Protein AF-A0A6J8DJ76-F1 (afdb_monomer)

Mean predicted aligned error: 22.67 Å

Organism: Mytilus coruscus (NCBI:txid42192)

Structure (mmCIF, N/CA/C/O backbone):
data_AF-A0A6J8DJ76-F1
#
_entry.id   AF-A0A6J8DJ76-F1
#
loop_
_atom_site.group_PDB
_atom_site.id
_atom_site.type_symbol
_atom_site.label_atom_id
_atom_site.label_alt_id
_atom_site.label_comp_id
_atom_site.label_asym_id
_atom_site.label_entity_id
_atom_site.label_seq_id
_atom_site.pdbx_PDB_ins_code
_atom_site.Cartn_x
_atom_site.Cartn_y
_atom_site.Cartn_z
_atom_site.occupancy
_atom_site.B_iso_or_equiv
_atom_site.auth_seq_id
_atom_site.auth_comp_id
_atom_site.auth_asym_id
_atom_site.auth_atom_id
_atom_site.pdbx_PDB_model_num
ATOM 1 N N . MET A 1 1 ? 13.187 -9.300 -35.550 1.00 48.31 1 MET A N 1
ATOM 2 C CA . MET A 1 1 ? 11.996 -9.289 -34.655 1.00 48.31 1 MET A CA 1
ATOM 3 C C . MET A 1 1 ? 10.679 -9.146 -35.421 1.00 48.31 1 MET A C 1
ATOM 5 O O . MET A 1 1 ? 9.749 -9.850 -35.065 1.00 48.31 1 MET A O 1
ATOM 9 N N . LYS A 1 2 ? 10.577 -8.296 -36.460 1.00 47.44 2 LYS A N 1
ATOM 10 C CA . LYS A 1 2 ? 9.353 -8.180 -37.284 1.00 47.44 2 LYS A CA 1
ATOM 11 C C . LYS A 1 2 ? 9.140 -9.339 -38.274 1.00 47.44 2 LYS A C 1
ATOM 13 O O . LYS A 1 2 ? 8.003 -9.730 -38.477 1.00 47.44 2 LYS A O 1
ATOM 18 N N . GLU A 1 3 ? 10.206 -9.935 -38.808 1.00 46.81 3 GLU A N 1
ATOM 19 C CA . GLU A 1 3 ? 10.105 -11.035 -39.792 1.00 46.81 3 GLU A CA 1
ATOM 20 C C . GLU A 1 3 ? 9.628 -12.360 -39.174 1.00 46.81 3 GLU A C 1
ATOM 22 O O . GLU A 1 3 ? 8.778 -13.035 -39.737 1.00 46.81 3 GLU A O 1
ATOM 27 N N . ARG A 1 4 ? 10.039 -12.671 -37.937 1.00 44.62 4 ARG A N 1
ATOM 28 C CA . ARG A 1 4 ? 9.606 -13.887 -37.215 1.00 44.62 4 ARG A CA 1
ATOM 29 C C . ARG A 1 4 ? 8.128 -13.902 -36.805 1.00 44.62 4 ARG A C 1
ATOM 31 O O . ARG A 1 4 ? 7.605 -14.951 -36.450 1.00 44.62 4 ARG A O 1
ATOM 38 N N . ALA A 1 5 ? 7.458 -12.748 -36.823 1.00 47.97 5 ALA A N 1
ATOM 39 C CA . ALA A 1 5 ? 6.017 -12.664 -36.582 1.00 47.97 5 ALA A CA 1
ATOM 40 C C . ALA A 1 5 ? 5.196 -13.029 -37.833 1.00 47.97 5 ALA A C 1
ATOM 42 O O . ALA A 1 5 ? 4.035 -13.406 -37.701 1.00 47.97 5 ALA A O 1
ATOM 43 N N . ILE A 1 6 ? 5.799 -12.934 -39.026 1.00 53.94 6 ILE A N 1
ATOM 44 C CA . ILE A 1 6 ? 5.165 -13.254 -40.314 1.00 53.94 6 ILE A CA 1
ATOM 45 C C . ILE A 1 6 ? 5.121 -14.777 -40.525 1.00 53.94 6 ILE A C 1
ATOM 47 O O . ILE A 1 6 ? 4.161 -15.290 -41.085 1.00 53.94 6 ILE A O 1
ATOM 51 N N . GLU A 1 7 ? 6.093 -15.514 -39.983 1.00 55.44 7 GLU A N 1
ATOM 52 C CA . GLU A 1 7 ? 6.187 -16.983 -40.075 1.00 55.44 7 GLU A CA 1
ATOM 53 C C . GLU A 1 7 ? 5.274 -17.745 -39.091 1.00 55.44 7 GLU A C 1
ATOM 55 O O . GLU A 1 7 ? 5.377 -18.961 -38.964 1.00 55.44 7 GLU A O 1
ATOM 60 N N . GLY A 1 8 ? 4.401 -17.064 -38.338 1.00 47.44 8 GLY A N 1
ATOM 61 C CA . GLY A 1 8 ? 3.462 -17.722 -37.413 1.00 47.44 8 GLY A CA 1
ATOM 62 C C . GLY A 1 8 ? 4.104 -18.416 -36.198 1.00 47.44 8 GLY A C 1
ATOM 63 O O . GLY A 1 8 ? 3.394 -18.977 -35.366 1.00 47.44 8 GLY A O 1
ATOM 64 N N . LEU A 1 9 ? 5.427 -18.328 -36.029 1.00 51.03 9 LEU A N 1
ATOM 65 C CA . LEU A 1 9 ? 6.206 -18.922 -34.930 1.00 51.03 9 LEU A CA 1
ATOM 66 C C . LEU A 1 9 ? 6.246 -18.035 -33.668 1.00 51.03 9 LEU A C 1
ATOM 68 O O . LEU A 1 9 ? 7.244 -17.970 -32.947 1.00 51.03 9 LEU A O 1
ATOM 72 N N . GLY A 1 10 ? 5.156 -17.323 -33.383 1.00 47.19 10 GLY A N 1
ATOM 73 C CA . GLY A 1 10 ? 4.963 -16.602 -32.127 1.00 47.19 10 GLY A CA 1
ATOM 74 C C . GLY A 1 10 ? 4.076 -17.426 -31.206 1.00 47.19 10 GLY A C 1
ATOM 75 O O . GLY A 1 10 ? 2.921 -17.659 -31.537 1.00 47.19 10 GLY A O 1
ATOM 76 N N . ALA A 1 11 ? 4.590 -17.869 -30.056 1.00 49.03 11 ALA A N 1
ATOM 77 C CA . ALA A 1 11 ? 3.814 -18.611 -29.064 1.00 49.03 11 ALA A CA 1
ATOM 78 C C . ALA A 1 11 ? 2.480 -17.894 -28.752 1.00 49.03 11 ALA A C 1
ATOM 80 O O . ALA A 1 11 ? 2.449 -16.873 -28.061 1.00 49.03 11 ALA A O 1
ATOM 81 N N . ASN A 1 12 ? 1.378 -18.442 -29.271 1.00 48.47 12 ASN A N 1
ATOM 82 C CA . ASN A 1 12 ? 0.014 -17.933 -29.137 1.00 48.47 12 ASN A CA 1
ATOM 83 C C . ASN A 1 12 ? -0.559 -18.205 -27.741 1.00 48.47 12 ASN A C 1
ATOM 85 O O . ASN A 1 12 ? -1.570 -18.875 -27.578 1.00 48.47 12 ASN A O 1
ATOM 89 N N . THR A 1 13 ? 0.066 -17.664 -26.701 1.00 51.84 13 THR A N 1
ATOM 90 C CA . THR A 1 13 ? -0.595 -17.502 -25.405 1.00 51.84 13 THR A CA 1
ATOM 91 C C . THR A 1 13 ? -0.239 -16.129 -24.859 1.00 51.84 13 THR A C 1
ATOM 93 O O . THR A 1 13 ? 0.840 -15.912 -24.312 1.00 51.84 13 THR A O 1
ATOM 96 N N . ARG A 1 14 ? -1.148 -15.154 -25.014 1.00 51.59 14 ARG A N 1
ATOM 97 C CA . ARG A 1 14 ? -1.098 -13.928 -24.206 1.00 51.59 14 ARG A CA 1
ATOM 98 C C . ARG A 1 14 ? -1.274 -14.355 -22.763 1.00 51.59 14 ARG A C 1
ATOM 100 O O . ARG A 1 14 ? -2.342 -14.748 -22.317 1.00 51.59 14 ARG A O 1
ATOM 107 N N . LYS A 1 15 ? -0.159 -14.359 -22.070 1.00 62.00 15 LYS A N 1
ATOM 108 C CA . LYS A 1 15 ? 0.021 -15.070 -20.827 1.00 62.00 15 LYS A CA 1
ATOM 109 C C . LYS A 1 15 ? -0.431 -14.037 -19.756 1.00 62.00 15 LYS A C 1
ATOM 111 O O . LYS A 1 15 ? 0.269 -13.069 -19.478 1.00 62.00 15 LYS A O 1
ATOM 116 N N . GLN A 1 16 ? -1.690 -14.104 -19.325 1.00 57.16 16 GLN A N 1
ATOM 117 C CA . GLN A 1 16 ? -2.315 -13.164 -18.370 1.00 57.16 16 GLN A CA 1
ATOM 118 C C . GLN A 1 16 ? -1.917 -13.548 -16.930 1.00 57.16 16 GLN A C 1
ATOM 120 O O . GLN A 1 16 ? -1.588 -14.715 -16.727 1.00 57.16 16 GLN A O 1
ATOM 125 N N . ALA A 1 17 ? -1.918 -12.630 -15.936 1.00 70.88 17 ALA A N 1
ATOM 126 C CA . ALA A 1 17 ? -1.838 -13.149 -14.556 1.00 70.88 17 ALA A CA 1
ATOM 127 C C . ALA A 1 17 ? -3.182 -13.580 -14.051 1.00 70.88 17 ALA A C 1
ATOM 129 O O . ALA A 1 17 ? -4.202 -12.962 -14.358 1.00 70.88 17 ALA A O 1
ATOM 130 N N . ASP A 1 18 ? -3.082 -14.518 -13.125 1.00 81.75 18 ASP A N 1
ATOM 131 C CA . ASP A 1 18 ? -4.167 -14.893 -12.261 1.00 81.75 18 ASP A CA 1
ATOM 132 C C . ASP A 1 18 ? -4.224 -13.970 -11.031 1.00 81.75 18 ASP A C 1
ATOM 134 O O . ASP A 1 18 ? -3.252 -13.300 -10.654 1.00 81.75 18 ASP A O 1
ATOM 138 N N . VAL A 1 19 ? -5.427 -13.907 -10.477 1.00 81.06 19 VAL A N 1
ATOM 139 C CA . VAL A 1 19 ? -5.851 -13.043 -9.373 1.00 81.06 19 VAL A CA 1
ATOM 140 C C . VAL A 1 19 ? -5.330 -13.616 -8.049 1.00 81.06 19 VAL A C 1
ATOM 142 O O . VAL A 1 19 ? -5.275 -14.833 -7.921 1.00 81.06 19 VAL A O 1
ATOM 145 N N . ILE A 1 20 ? -4.971 -12.756 -7.087 1.00 84.88 20 ILE A N 1
ATOM 146 C CA . ILE A 1 20 ? -4.710 -13.158 -5.691 1.00 84.88 20 ILE A CA 1
ATOM 147 C C . ILE A 1 20 ? -6.055 -13.181 -4.946 1.00 84.88 20 ILE A C 1
ATOM 149 O O . ILE A 1 20 ? -6.795 -12.185 -5.002 1.00 84.88 20 ILE A O 1
ATOM 153 N N . SER A 1 21 ? -6.402 -14.311 -4.329 1.00 86.38 21 SER A N 1
ATOM 154 C CA . SER A 1 21 ? -7.641 -14.490 -3.558 1.00 86.38 21 SER A CA 1
ATOM 155 C C . SER A 1 21 ? -7.521 -13.927 -2.135 1.00 86.38 21 SER A C 1
ATOM 157 O O . SER A 1 21 ? -6.427 -13.627 -1.662 1.00 86.38 21 SER A O 1
ATOM 159 N N . VAL A 1 22 ? -8.656 -13.768 -1.447 1.00 85.88 22 VAL A N 1
ATOM 160 C CA . VAL A 1 22 ? -8.671 -13.291 -0.051 1.00 85.88 22 VAL A CA 1
ATOM 161 C C . VAL A 1 22 ? -8.018 -14.316 0.879 1.00 85.88 22 VAL A C 1
ATOM 163 O O . VAL A 1 22 ? -7.220 -13.934 1.722 1.00 85.88 22 VAL A O 1
ATOM 166 N N . ASP A 1 23 ? -8.268 -15.611 0.672 1.00 88.44 23 ASP A N 1
ATOM 167 C CA . ASP A 1 23 ? -7.682 -16.681 1.495 1.00 88.44 23 ASP A CA 1
ATOM 168 C C . ASP A 1 23 ? -6.154 -16.767 1.332 1.00 88.44 23 ASP A C 1
ATOM 170 O O . ASP A 1 23 ? -5.419 -17.032 2.288 1.00 88.44 23 ASP A O 1
ATOM 174 N N . GLU A 1 24 ? -5.659 -16.510 0.115 1.00 86.12 24 GLU A N 1
ATOM 175 C CA . GLU A 1 24 ? -4.225 -16.396 -0.162 1.00 86.12 24 GLU A CA 1
ATOM 176 C C . GLU A 1 24 ? -3.620 -15.187 0.561 1.00 86.12 24 GLU A C 1
ATOM 178 O O . GLU A 1 24 ? -2.532 -15.297 1.124 1.00 86.12 24 GLU A O 1
ATOM 183 N N . GLU A 1 25 ? -4.324 -14.053 0.584 1.00 89.06 25 GLU A N 1
ATOM 184 C CA . GLU A 1 25 ? -3.908 -12.859 1.320 1.00 89.06 25 GLU A CA 1
ATOM 185 C C . GLU A 1 25 ? -3.882 -13.101 2.834 1.00 89.06 25 GLU A C 1
ATOM 187 O O . GLU A 1 25 ? -2.872 -12.811 3.473 1.00 89.06 25 GLU A O 1
ATOM 192 N N . THR A 1 26 ? -4.924 -13.708 3.408 1.00 90.56 26 THR A N 1
ATOM 193 C CA . THR A 1 26 ? -4.955 -14.088 4.830 1.00 90.56 26 THR A CA 1
ATOM 194 C C . THR A 1 26 ? -3.786 -15.008 5.178 1.00 90.56 26 THR A C 1
ATOM 196 O O . THR A 1 26 ? -3.061 -14.755 6.136 1.00 90.56 26 THR A O 1
ATOM 199 N N . SER A 1 27 ? -3.496 -15.988 4.318 1.00 92.88 27 SER A N 1
ATOM 200 C CA . SER A 1 27 ? -2.350 -16.886 4.497 1.00 92.88 27 SER A CA 1
ATOM 201 C C . SER A 1 27 ? -0.993 -16.163 4.497 1.00 92.88 27 SER A C 1
ATOM 203 O O . SER A 1 27 ? -0.043 -16.658 5.105 1.00 92.88 27 SER A O 1
ATOM 205 N N . LEU A 1 28 ? -0.858 -15.025 3.800 1.00 91.38 28 LEU A N 1
ATOM 206 C CA . LEU A 1 28 ? 0.372 -14.222 3.808 1.00 91.38 28 LEU A CA 1
ATOM 207 C C . LEU A 1 28 ? 0.573 -13.497 5.145 1.00 91.38 28 LEU A C 1
ATOM 209 O O . LEU A 1 28 ? 1.715 -13.381 5.597 1.00 91.38 28 LEU A O 1
ATOM 213 N N . TYR A 1 29 ? -0.510 -13.044 5.776 1.00 90.94 29 TYR A N 1
ATOM 214 C CA . TYR A 1 29 ? -0.472 -12.469 7.121 1.00 90.94 29 TYR A CA 1
ATOM 215 C C . TYR A 1 29 ? -0.209 -13.544 8.182 1.00 90.94 29 TYR A C 1
ATOM 217 O O . TYR A 1 29 ? 0.705 -13.389 8.988 1.00 90.94 29 TYR A O 1
ATOM 225 N N . ASP A 1 30 ? -0.917 -14.675 8.126 1.00 93.12 30 ASP A N 1
ATOM 226 C CA . ASP A 1 30 ? -0.790 -15.761 9.113 1.00 93.12 30 ASP A CA 1
ATOM 227 C C . ASP A 1 30 ? 0.622 -16.360 9.163 1.00 93.12 30 ASP A C 1
ATOM 229 O O . ASP A 1 30 ? 1.116 -16.759 10.216 1.00 93.12 30 ASP A O 1
ATOM 233 N N . LYS A 1 31 ? 1.302 -16.413 8.013 1.00 92.31 31 LYS A N 1
ATOM 234 C CA . LYS A 1 31 ? 2.685 -16.904 7.905 1.00 92.31 31 LYS A CA 1
ATOM 235 C C . LYS A 1 31 ? 3.737 -15.849 8.259 1.00 92.31 31 LYS A C 1
ATOM 237 O O . LYS A 1 31 ? 4.927 -16.134 8.135 1.00 92.31 31 LYS A O 1
ATOM 242 N N . GLY A 1 32 ? 3.329 -14.637 8.640 1.00 89.69 32 GLY A N 1
ATOM 243 C CA . GLY A 1 32 ? 4.237 -13.531 8.942 1.00 89.69 32 GLY A CA 1
ATOM 244 C C . GLY A 1 32 ? 5.041 -13.062 7.728 1.00 89.69 32 GLY A C 1
ATOM 245 O O . GLY A 1 32 ? 6.169 -12.595 7.873 1.00 89.69 32 GLY A O 1
ATOM 246 N N . ILE A 1 33 ? 4.510 -13.223 6.512 1.00 90.81 33 ILE A N 1
ATOM 247 C CA . ILE A 1 33 ? 5.124 -12.649 5.305 1.00 90.81 33 ILE A CA 1
ATOM 248 C C . ILE A 1 33 ? 4.730 -11.176 5.186 1.00 90.81 33 ILE A C 1
ATOM 250 O O . ILE A 1 33 ? 5.573 -10.330 4.896 1.00 90.81 33 ILE A O 1
ATOM 254 N N . LEU A 1 34 ? 3.455 -10.879 5.443 1.00 91.69 34 LEU A N 1
ATOM 255 C CA . LEU A 1 34 ? 2.941 -9.524 5.607 1.00 91.69 34 LEU A CA 1
ATOM 256 C C . LEU A 1 34 ? 2.706 -9.267 7.097 1.00 91.69 34 LEU A C 1
ATOM 258 O O . LEU A 1 34 ? 2.213 -10.132 7.814 1.00 91.69 34 LEU A O 1
ATOM 262 N N . GLY A 1 35 ? 3.072 -8.084 7.566 1.00 91.94 35 GLY A N 1
ATOM 263 C CA . GLY A 1 35 ? 3.055 -7.730 8.975 1.00 91.94 35 GLY A CA 1
ATOM 264 C C . GLY A 1 35 ? 3.866 -6.474 9.262 1.00 91.94 35 GLY A C 1
ATOM 265 O O . GLY A 1 35 ? 4.337 -5.777 8.360 1.00 91.94 35 GLY A O 1
ATOM 266 N N . VAL A 1 36 ? 4.018 -6.183 10.549 1.00 93.81 36 VAL A N 1
ATOM 267 C CA . VAL A 1 36 ? 4.728 -4.996 11.046 1.00 93.81 36 VAL A CA 1
ATOM 268 C C . VAL A 1 36 ? 5.827 -5.351 12.050 1.00 93.81 36 VAL A C 1
ATOM 270 O O . VAL A 1 36 ? 6.396 -4.452 12.663 1.00 93.81 36 VAL A O 1
ATOM 273 N N . ASP A 1 37 ? 6.145 -6.640 12.209 1.00 92.19 37 ASP A N 1
ATOM 274 C CA . ASP A 1 37 ? 7.028 -7.114 13.282 1.00 92.19 37 ASP A CA 1
ATOM 275 C C . ASP A 1 37 ? 8.502 -6.798 13.008 1.00 92.19 37 ASP A C 1
ATOM 277 O O . ASP A 1 37 ? 9.291 -6.624 13.937 1.00 92.19 37 ASP A O 1
ATOM 281 N N . ASN A 1 38 ? 8.898 -6.692 11.734 1.00 93.38 38 ASN A N 1
ATOM 282 C CA . ASN A 1 38 ? 10.242 -6.266 11.354 1.00 93.38 38 ASN A CA 1
ATOM 283 C C . ASN A 1 38 ? 10.252 -5.312 10.142 1.00 93.38 38 ASN A C 1
ATOM 285 O O . ASN A 1 38 ? 9.283 -5.261 9.381 1.00 93.38 38 ASN A O 1
ATOM 289 N N . PRO A 1 39 ? 11.353 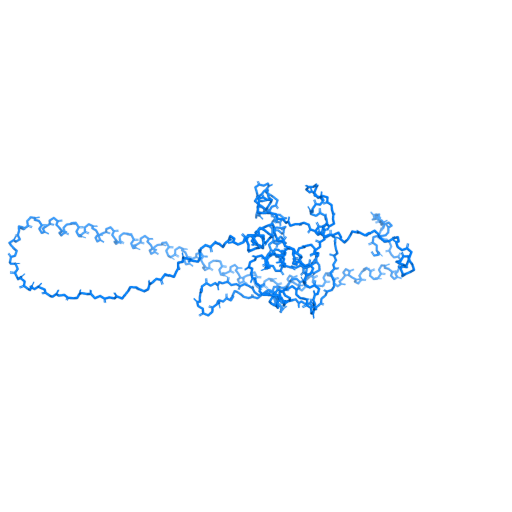-4.561 9.921 1.00 92.38 39 PRO A N 1
ATOM 290 C CA . PRO A 1 39 ? 11.416 -3.554 8.860 1.00 92.38 39 PRO A CA 1
ATOM 291 C C . PRO A 1 39 ? 11.194 -4.110 7.449 1.00 92.38 39 PRO A C 1
ATOM 293 O O . PRO A 1 39 ? 10.621 -3.422 6.606 1.00 92.38 39 PRO A O 1
ATOM 296 N N . GLN A 1 40 ? 11.629 -5.347 7.189 1.00 88.94 40 GLN A N 1
ATOM 297 C CA . GLN A 1 40 ? 11.476 -5.984 5.884 1.00 88.94 40 GLN A CA 1
ATOM 298 C C . GLN A 1 40 ? 10.014 -6.375 5.637 1.00 88.94 40 GLN A C 1
ATOM 300 O O . GLN A 1 40 ? 9.458 -6.011 4.606 1.00 88.94 40 GLN A O 1
ATOM 305 N N . GLN A 1 41 ? 9.363 -7.009 6.617 1.00 92.50 41 GLN A N 1
ATOM 306 C CA . GLN A 1 41 ? 7.926 -7.298 6.576 1.00 92.50 41 GLN A CA 1
ATOM 307 C C . GLN A 1 41 ? 7.093 -6.027 6.418 1.00 92.50 41 GLN A C 1
ATOM 309 O O . GLN A 1 41 ? 6.178 -5.995 5.597 1.00 92.50 41 GLN A O 1
ATOM 314 N N . LEU A 1 42 ? 7.423 -4.961 7.154 1.00 91.62 42 LEU A N 1
ATOM 315 C CA . LEU A 1 42 ? 6.728 -3.681 7.033 1.00 91.62 42 LEU A CA 1
ATOM 316 C C . LEU A 1 42 ? 6.848 -3.125 5.610 1.00 91.62 42 LEU A C 1
ATOM 318 O O . LEU A 1 42 ? 5.851 -2.688 5.036 1.00 91.62 42 LEU A O 1
ATOM 322 N N . LEU A 1 43 ? 8.049 -3.165 5.026 1.00 89.56 43 LEU A N 1
ATOM 323 C CA . LEU A 1 43 ? 8.295 -2.707 3.660 1.00 89.56 43 LEU A CA 1
ATOM 324 C C . LEU A 1 43 ? 7.522 -3.540 2.629 1.00 89.56 43 LEU A C 1
ATOM 326 O O . LEU A 1 43 ? 6.903 -2.973 1.726 1.00 89.56 43 LEU A O 1
ATOM 330 N N . ASP A 1 44 ? 7.529 -4.863 2.774 1.00 88.88 44 ASP A N 1
ATOM 331 C CA . ASP A 1 44 ? 6.824 -5.786 1.882 1.00 88.88 44 ASP A CA 1
ATOM 332 C C . ASP A 1 44 ? 5.302 -5.615 1.987 1.00 88.88 44 ASP A C 1
ATOM 334 O O . ASP A 1 44 ? 4.599 -5.597 0.972 1.00 88.88 44 ASP A O 1
ATOM 338 N N . THR A 1 45 ? 4.802 -5.357 3.195 1.00 91.50 45 THR A N 1
ATOM 339 C CA . THR A 1 45 ? 3.393 -5.033 3.462 1.00 91.50 45 THR A CA 1
ATOM 340 C C . THR A 1 45 ? 2.987 -3.718 2.822 1.00 91.50 45 THR A C 1
ATOM 342 O O . THR A 1 45 ? 1.960 -3.644 2.148 1.00 91.50 45 THR A O 1
ATOM 345 N N . LEU A 1 46 ? 3.815 -2.682 2.954 1.00 87.88 46 LEU A N 1
ATOM 346 C CA . LEU A 1 46 ? 3.591 -1.395 2.299 1.00 87.88 46 LEU A CA 1
ATOM 347 C C . LEU A 1 46 ? 3.577 -1.535 0.776 1.00 87.88 46 LEU A C 1
ATOM 349 O O . LEU A 1 46 ? 2.696 -0.992 0.108 1.00 87.88 46 LEU A O 1
ATOM 353 N N . LEU A 1 47 ? 4.519 -2.298 0.219 1.00 86.19 47 LEU A N 1
ATOM 354 C CA . LEU A 1 47 ? 4.580 -2.571 -1.212 1.00 86.19 47 LEU A 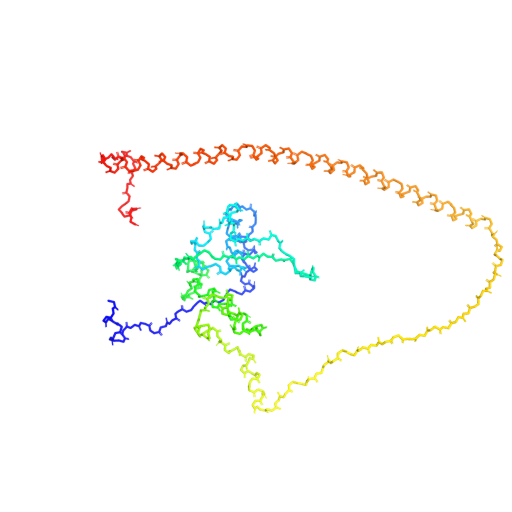CA 1
ATOM 355 C C . LEU A 1 47 ? 3.308 -3.281 -1.697 1.00 86.19 47 LEU A C 1
ATOM 357 O O . LEU A 1 47 ? 2.735 -2.871 -2.711 1.00 86.19 47 LEU A O 1
ATOM 361 N N . TYR A 1 48 ? 2.860 -4.305 -0.965 1.00 88.44 48 TYR A N 1
ATOM 362 C CA . TYR A 1 48 ? 1.641 -5.057 -1.256 1.00 88.44 48 TYR A CA 1
ATOM 363 C C . TYR A 1 48 ? 0.404 -4.151 -1.242 1.00 88.44 48 TYR A C 1
ATOM 365 O O . TYR A 1 48 ? -0.297 -4.053 -2.251 1.00 88.44 48 TYR A O 1
ATOM 373 N N . LEU A 1 49 ? 0.187 -3.412 -0.150 1.00 88.38 49 LEU A N 1
ATOM 374 C CA . LEU A 1 49 ? -0.967 -2.526 0.015 1.00 88.38 49 LEU A CA 1
ATOM 375 C C . LEU A 1 49 ? -0.987 -1.406 -1.030 1.00 88.38 49 LEU A C 1
ATOM 377 O O . LEU A 1 49 ? -2.034 -1.128 -1.616 1.00 88.38 49 LEU A O 1
ATOM 381 N N . CYS A 1 50 ? 0.161 -0.792 -1.331 1.00 84.38 50 CYS A N 1
ATOM 382 C CA . CYS A 1 50 ? 0.237 0.218 -2.385 1.00 84.38 50 CYS A CA 1
ATOM 383 C C . CYS A 1 50 ? -0.088 -0.367 -3.769 1.00 84.38 50 CYS A C 1
ATOM 385 O O . CYS A 1 50 ? -0.771 0.279 -4.564 1.00 84.38 50 CYS A O 1
ATOM 387 N N . GLY A 1 51 ? 0.377 -1.584 -4.063 1.00 82.19 51 GLY A N 1
ATOM 388 C CA . GLY A 1 51 ? 0.077 -2.275 -5.318 1.00 82.19 51 GLY A CA 1
ATOM 389 C C . GLY A 1 51 ? -1.403 -2.644 -5.444 1.00 82.19 51 GLY A C 1
ATOM 390 O O . GLY A 1 51 ? -1.984 -2.483 -6.517 1.00 82.19 51 GLY A O 1
ATOM 391 N N . LEU A 1 52 ? -2.020 -3.083 -4.344 1.00 85.06 52 LEU A N 1
ATOM 392 C CA . LEU A 1 52 ? -3.425 -3.477 -4.284 1.00 85.06 52 LEU A CA 1
ATOM 393 C C . LEU A 1 52 ? -4.373 -2.274 -4.384 1.00 85.06 52 LEU A C 1
ATOM 395 O O . LEU A 1 52 ? -5.292 -2.286 -5.202 1.00 85.06 52 LEU A O 1
ATOM 399 N N . HIS A 1 53 ? -4.149 -1.232 -3.580 1.00 82.12 53 HIS A N 1
ATOM 400 C CA . HIS A 1 53 ? -5.072 -0.100 -3.473 1.00 82.12 53 HIS A CA 1
ATOM 401 C C . HIS A 1 53 ? -4.887 0.957 -4.565 1.00 82.12 53 HIS A C 1
ATOM 403 O O . HIS A 1 53 ? -5.867 1.585 -4.963 1.00 82.12 53 HIS A O 1
ATOM 409 N N . PHE A 1 54 ? -3.666 1.147 -5.076 1.00 80.06 54 PHE A N 1
ATOM 410 C CA . PHE A 1 54 ? -3.373 2.170 -6.092 1.00 80.06 54 PHE A CA 1
ATOM 411 C C . PHE A 1 54 ? -3.035 1.591 -7.473 1.00 80.06 54 PHE A C 1
ATOM 413 O O . PHE A 1 54 ? -2.764 2.349 -8.400 1.00 80.06 54 PHE A O 1
ATOM 420 N N . ALA A 1 55 ? -3.078 0.262 -7.633 1.00 77.81 55 ALA A N 1
ATOM 421 C CA . ALA A 1 55 ? -2.872 -0.437 -8.906 1.00 77.81 55 ALA A CA 1
ATOM 422 C C . ALA A 1 55 ? -1.556 -0.072 -9.627 1.00 77.81 55 ALA A C 1
ATOM 424 O O . ALA A 1 55 ? -1.510 0.007 -10.862 1.00 77.81 55 ALA A O 1
ATOM 425 N N . LEU A 1 56 ? -0.484 0.133 -8.854 1.00 77.88 56 LEU A N 1
ATOM 426 C CA . LEU A 1 56 ? 0.827 0.521 -9.376 1.00 77.88 56 LEU A CA 1
ATOM 427 C C . LEU A 1 56 ? 1.388 -0.567 -10.310 1.00 77.88 56 LEU A C 1
ATOM 429 O O . LEU A 1 56 ? 1.434 -1.753 -9.977 1.00 77.88 56 LEU A O 1
ATOM 433 N N . ARG A 1 57 ? 1.818 -0.182 -11.517 1.00 62.84 57 ARG A N 1
ATOM 434 C CA . ARG A 1 57 ? 2.175 -1.097 -12.614 1.00 62.84 57 ARG A CA 1
ATOM 435 C C . ARG A 1 57 ? 3.625 -1.559 -12.590 1.00 62.84 57 ARG A C 1
ATOM 437 O O . ARG A 1 57 ? 4.022 -2.289 -13.501 1.00 62.84 57 ARG A O 1
ATOM 444 N N . GLY A 1 58 ? 4.428 -1.202 -11.587 1.00 67.50 58 GLY A N 1
ATOM 445 C CA . GLY A 1 58 ? 5.739 -1.821 -11.378 1.00 67.50 58 GLY A CA 1
ATOM 446 C C . GLY A 1 58 ? 6.688 -1.093 -10.438 1.00 67.50 58 GLY A C 1
ATOM 447 O O . GLY A 1 58 ? 6.407 -0.009 -9.942 1.00 67.50 58 GLY A O 1
ATOM 448 N N . GLY A 1 59 ? 7.862 -1.693 -10.208 1.00 70.38 59 GLY A N 1
ATOM 449 C CA . GLY A 1 59 ? 8.815 -1.227 -9.190 1.00 70.38 59 GLY A CA 1
ATOM 450 C C . GLY A 1 59 ? 9.295 0.218 -9.368 1.00 70.38 59 GLY A C 1
ATOM 451 O O . GLY A 1 59 ? 9.689 0.849 -8.397 1.00 70.38 59 GLY A O 1
ATOM 452 N N . THR A 1 60 ? 9.245 0.762 -10.586 1.00 70.75 60 THR A N 1
ATOM 453 C CA . THR A 1 60 ? 9.559 2.175 -10.839 1.00 70.75 60 THR A CA 1
ATOM 454 C C . THR A 1 60 ? 8.525 3.111 -10.218 1.00 70.75 60 THR A C 1
ATOM 456 O O . THR A 1 60 ? 8.919 4.117 -9.645 1.00 70.75 60 THR A O 1
ATOM 459 N N . GLU A 1 61 ? 7.235 2.779 -10.277 1.00 73.12 61 GLU A N 1
ATOM 460 C CA . GLU A 1 61 ? 6.172 3.591 -9.671 1.00 73.12 61 GLU A CA 1
ATOM 461 C C . GLU A 1 61 ? 6.247 3.532 -8.147 1.00 73.12 61 GLU A C 1
ATOM 463 O O . GLU A 1 61 ? 6.219 4.577 -7.508 1.00 73.12 61 GLU A O 1
ATOM 468 N N . HIS A 1 62 ? 6.480 2.344 -7.577 1.00 81.69 62 HIS A N 1
ATOM 469 C CA . HIS A 1 62 ? 6.696 2.191 -6.135 1.00 81.69 62 HIS A CA 1
ATOM 470 C C . HIS A 1 62 ? 7.914 2.985 -5.641 1.00 81.69 62 HIS A C 1
ATOM 472 O O . HIS A 1 62 ? 7.809 3.736 -4.679 1.00 81.69 62 HIS A O 1
ATOM 478 N N . ARG A 1 63 ? 9.065 2.874 -6.322 1.00 81.44 63 ARG A N 1
ATOM 479 C CA . ARG A 1 63 ? 10.295 3.597 -5.941 1.00 81.44 63 ARG A CA 1
ATOM 480 C C . ARG A 1 63 ? 10.204 5.107 -6.133 1.00 81.44 63 ARG A C 1
ATOM 482 O O . ARG A 1 63 ? 10.999 5.835 -5.552 1.00 81.44 63 ARG A O 1
ATOM 489 N N . ARG A 1 64 ? 9.299 5.571 -6.996 1.00 80.50 64 ARG A N 1
ATOM 490 C CA . ARG A 1 64 ? 9.107 6.996 -7.275 1.00 80.50 64 ARG A CA 1
ATOM 491 C C . ARG A 1 64 ? 8.053 7.638 -6.389 1.00 80.50 64 ARG A C 1
ATOM 493 O O . ARG A 1 64 ? 7.891 8.846 -6.528 1.00 80.50 64 ARG A O 1
ATOM 500 N N . LEU A 1 65 ? 7.362 6.894 -5.520 1.00 81.88 65 LEU A N 1
ATOM 501 C CA . LEU A 1 65 ? 6.441 7.482 -4.549 1.00 81.88 65 LEU A CA 1
ATOM 502 C C . LEU A 1 65 ? 7.188 8.503 -3.685 1.00 81.88 65 LEU A C 1
ATOM 504 O O . LEU A 1 65 ? 8.199 8.195 -3.058 1.00 81.88 65 LEU A O 1
ATOM 508 N N . ARG A 1 66 ? 6.690 9.736 -3.686 1.00 82.94 66 ARG A N 1
ATOM 509 C CA . ARG A 1 66 ? 7.223 10.858 -2.915 1.00 82.94 66 ARG A CA 1
ATOM 510 C C . ARG A 1 66 ? 6.260 11.192 -1.788 1.00 82.94 66 ARG A C 1
ATOM 512 O O . ARG A 1 66 ? 5.051 11.194 -1.995 1.00 82.94 66 ARG A O 1
ATOM 519 N N . LEU A 1 67 ? 6.816 11.523 -0.625 1.00 73.94 67 LEU A N 1
ATOM 520 C CA . LEU A 1 67 ? 6.058 12.004 0.534 1.00 73.94 67 LEU A CA 1
ATOM 521 C C . LEU A 1 67 ? 5.943 13.534 0.581 1.00 73.94 67 LEU A C 1
ATOM 523 O O . LEU A 1 67 ? 4.921 14.049 1.014 1.00 73.94 67 LEU A O 1
ATOM 527 N N . ASN A 1 68 ? 6.969 14.255 0.118 1.00 74.44 68 ASN A N 1
ATOM 528 C CA . ASN A 1 68 ? 7.105 15.686 0.405 1.00 74.44 68 ASN A CA 1
ATOM 529 C C . ASN A 1 68 ? 6.696 16.559 -0.791 1.00 74.44 68 ASN A C 1
ATOM 531 O O . ASN A 1 68 ? 5.592 17.090 -0.850 1.00 74.44 68 ASN A O 1
ATOM 535 N N . SER A 1 69 ? 7.590 16.721 -1.769 1.00 67.19 69 SER A N 1
ATOM 536 C CA . SER A 1 69 ? 7.354 17.590 -2.923 1.00 67.19 69 SER A CA 1
ATOM 537 C C . SER A 1 69 ? 6.523 16.867 -3.983 1.00 67.19 69 SER A C 1
ATOM 539 O O . SER A 1 69 ? 6.995 15.911 -4.604 1.00 67.19 69 SER A O 1
ATOM 541 N N . ASN A 1 70 ? 5.296 17.351 -4.199 1.00 72.50 70 ASN A N 1
ATOM 542 C CA . ASN A 1 70 ? 4.328 16.806 -5.157 1.00 72.50 70 ASN A CA 1
ATOM 543 C C . ASN A 1 70 ? 4.116 15.285 -4.975 1.00 72.50 70 ASN A C 1
ATOM 545 O O . ASN A 1 70 ? 4.541 14.494 -5.836 1.00 72.50 70 ASN A O 1
ATOM 549 N N . PRO A 1 71 ? 3.534 14.872 -3.832 1.00 81.19 71 PRO A N 1
ATOM 550 C CA . PRO A 1 71 ? 3.295 13.470 -3.532 1.00 81.19 71 PRO A CA 1
ATOM 551 C C . PRO A 1 71 ? 2.261 12.896 -4.497 1.00 81.19 71 PRO A C 1
ATOM 553 O O . PRO A 1 71 ? 1.247 13.525 -4.800 1.00 81.19 71 PRO A O 1
ATOM 556 N N . GLN A 1 72 ? 2.512 11.686 -4.994 1.00 81.50 72 GLN A N 1
ATOM 557 C CA . GLN A 1 72 ? 1.569 11.025 -5.895 1.00 81.50 72 GLN A CA 1
ATOM 558 C C . GLN A 1 72 ? 0.333 10.502 -5.169 1.00 81.50 72 GLN A C 1
ATOM 560 O O . GLN A 1 72 ? -0.696 10.324 -5.808 1.00 81.50 72 GLN A O 1
ATOM 565 N N . ILE A 1 73 ? 0.427 10.248 -3.862 1.00 82.12 73 ILE A N 1
ATOM 566 C CA . ILE A 1 73 ? -0.702 9.861 -3.015 1.00 82.12 73 ILE A CA 1
ATOM 567 C C . ILE A 1 73 ? -1.052 11.070 -2.151 1.00 82.12 73 ILE A C 1
ATOM 569 O O . ILE A 1 73 ? -0.213 11.565 -1.404 1.00 82.12 73 ILE A O 1
ATOM 573 N N . THR A 1 74 ? -2.283 11.556 -2.270 1.00 76.38 74 THR A N 1
ATOM 574 C CA . THR A 1 74 ? -2.776 12.751 -1.571 1.00 76.38 74 THR A CA 1
ATOM 575 C C . THR A 1 74 ? -4.024 12.432 -0.755 1.00 76.38 74 THR A C 1
ATOM 577 O O . THR A 1 74 ? -4.741 11.469 -1.042 1.00 76.38 74 THR A O 1
ATOM 580 N N . GLY A 1 75 ? -4.278 13.243 0.272 1.00 79.12 75 GLY A N 1
ATOM 581 C CA . GLY A 1 75 ? -5.390 13.087 1.207 1.00 79.12 75 GLY A CA 1
ATOM 582 C C . GLY A 1 75 ? -4.914 13.133 2.665 1.00 79.12 75 GLY A C 1
ATOM 583 O O . GLY A 1 75 ? -3.814 13.624 2.922 1.00 79.12 75 GLY A O 1
ATOM 584 N N . PRO A 1 76 ? -5.713 12.619 3.618 1.00 71.50 76 PRO A N 1
ATOM 585 C CA . PRO A 1 76 ? -7.031 12.012 3.418 1.00 71.50 76 PRO A CA 1
ATOM 586 C C . PRO A 1 76 ? -8.079 13.030 2.948 1.00 71.50 76 PRO A C 1
ATOM 588 O O . PRO A 1 76 ? -8.163 14.137 3.472 1.00 71.50 76 PRO A O 1
ATOM 591 N N . PHE A 1 77 ? -8.900 12.635 1.976 1.00 73.88 77 PHE A N 1
ATOM 592 C CA . PHE A 1 77 ? -10.078 13.387 1.540 1.00 73.88 77 PHE A CA 1
ATOM 593 C C . PHE A 1 77 ? -11.340 12.774 2.131 1.00 73.88 77 PHE A C 1
ATOM 595 O O . PHE A 1 77 ? -11.356 11.595 2.490 1.00 73.88 77 PHE A O 1
ATOM 602 N N . GLN A 1 78 ? -12.410 13.560 2.198 1.00 75.88 78 GLN A N 1
ATOM 603 C CA . GLN A 1 78 ? -13.712 13.098 2.653 1.00 75.88 78 GLN A CA 1
ATOM 604 C C . GLN A 1 78 ? -14.753 13.347 1.563 1.00 75.88 78 GLN A C 1
ATOM 606 O O . GLN A 1 78 ? -14.733 14.386 0.905 1.00 75.88 78 GLN A O 1
ATOM 611 N N . ASP A 1 79 ? -15.642 12.381 1.341 1.00 69.38 79 ASP A N 1
ATOM 612 C CA . ASP A 1 79 ? -16.787 12.589 0.452 1.00 69.38 79 ASP A CA 1
ATOM 613 C C . ASP A 1 79 ? -17.704 13.704 0.997 1.00 69.38 79 ASP A C 1
ATOM 615 O O . ASP A 1 79 ? -17.765 13.932 2.206 1.00 69.38 79 ASP A O 1
ATOM 619 N N . LYS A 1 80 ? -18.469 14.362 0.119 1.00 64.94 80 LYS A N 1
ATOM 620 C CA . LYS A 1 80 ? -19.407 15.458 0.447 1.00 64.94 80 LYS A CA 1
ATOM 621 C C . LYS A 1 80 ? -20.438 15.095 1.521 1.00 64.94 80 LYS A C 1
ATOM 623 O O . LYS A 1 80 ? -21.003 15.980 2.152 1.00 64.94 80 LYS A O 1
ATOM 628 N N . TYR A 1 81 ? -20.684 13.803 1.731 1.00 68.75 81 TYR A N 1
ATOM 629 C CA . TYR A 1 81 ? -21.597 13.286 2.752 1.00 68.75 81 TYR A CA 1
ATOM 630 C C . TYR A 1 81 ? -20.881 12.758 4.002 1.00 68.75 81 TYR A C 1
ATOM 632 O O . TYR A 1 81 ? -21.495 12.056 4.800 1.00 68.75 81 TYR A O 1
ATOM 640 N N . ALA A 1 82 ? -19.581 13.027 4.148 1.00 62.94 82 ALA A N 1
ATOM 641 C CA . ALA A 1 82 ? -18.725 12.605 5.256 1.00 62.94 82 ALA A CA 1
ATOM 642 C C . ALA A 1 82 ? -18.589 11.080 5.475 1.00 62.94 82 ALA A C 1
ATOM 644 O O . ALA A 1 82 ? -17.904 10.656 6.405 1.00 62.94 82 ALA A O 1
ATOM 645 N N . LYS A 1 83 ? -19.188 10.245 4.613 1.00 66.75 83 LYS A N 1
ATOM 646 C CA . LYS A 1 83 ? -19.311 8.788 4.806 1.00 66.75 83 LYS A CA 1
ATOM 647 C C . LYS A 1 83 ? -18.039 7.984 4.542 1.00 66.75 83 LYS A C 1
ATOM 649 O O . LYS A 1 83 ? -17.888 6.910 5.111 1.00 66.75 83 LYS A O 1
ATOM 654 N N . LEU A 1 84 ? -17.145 8.467 3.682 1.00 65.19 84 LEU A N 1
ATOM 655 C CA . LEU A 1 84 ? -15.929 7.752 3.290 1.00 65.19 84 LEU A CA 1
ATOM 656 C C . LEU A 1 84 ? -14.724 8.687 3.309 1.00 65.19 84 LEU A C 1
ATOM 658 O O . LEU A 1 84 ? -14.769 9.779 2.739 1.00 65.19 84 LEU A O 1
ATOM 662 N N . ARG A 1 85 ? -13.648 8.220 3.952 1.00 74.75 85 ARG A N 1
ATOM 663 C CA . ARG A 1 85 ? -12.310 8.809 3.869 1.00 74.75 85 ARG A CA 1
ATOM 664 C C . ARG A 1 85 ? -11.495 8.022 2.852 1.00 74.75 85 ARG A C 1
ATOM 666 O O . ARG A 1 85 ? -11.456 6.797 2.937 1.00 74.75 85 ARG A O 1
ATOM 673 N N . TYR A 1 86 ? -10.872 8.705 1.899 1.00 73.00 86 TYR A N 1
ATOM 674 C CA . TYR A 1 86 ? -10.118 8.055 0.827 1.00 73.00 86 TYR A CA 1
ATOM 675 C C . TYR A 1 86 ? -8.818 8.794 0.500 1.00 73.00 86 TYR A C 1
ATOM 677 O O . TYR A 1 86 ? -8.652 9.977 0.808 1.00 73.00 86 TYR A O 1
ATOM 685 N N . LEU A 1 87 ? -7.893 8.066 -0.125 1.00 78.88 87 LEU A N 1
ATOM 686 C CA . LEU A 1 87 ? -6.631 8.578 -0.652 1.00 78.88 87 LEU A CA 1
ATOM 687 C C . LEU A 1 87 ? -6.698 8.587 -2.181 1.00 78.88 87 LEU A C 1
ATOM 689 O O . LEU A 1 87 ? -7.236 7.657 -2.782 1.00 78.88 87 LEU A O 1
ATOM 693 N N . LEU A 1 88 ? -6.152 9.627 -2.806 1.00 72.62 88 LEU A N 1
ATOM 694 C CA . LEU A 1 88 ? -6.128 9.780 -4.260 1.00 72.62 88 LEU A CA 1
ATOM 695 C C . LEU A 1 88 ? -4.709 9.569 -4.789 1.00 72.62 88 LEU A C 1
ATOM 697 O O . LEU A 1 88 ? -3.783 10.241 -4.335 1.00 72.62 88 LEU A O 1
ATOM 701 N N . TYR A 1 89 ? -4.557 8.685 -5.776 1.00 77.62 89 TYR A N 1
ATOM 702 C CA . TYR A 1 89 ? -3.301 8.485 -6.499 1.00 77.62 89 TYR A CA 1
ATOM 703 C C . TYR A 1 89 ? -3.298 9.214 -7.851 1.00 77.62 89 TYR A C 1
ATOM 705 O O . TYR A 1 89 ? -4.273 9.144 -8.600 1.00 77.62 89 TYR A O 1
ATOM 713 N N . LYS A 1 90 ? -2.184 9.877 -8.186 1.00 70.81 90 LYS A N 1
ATOM 714 C CA . LYS A 1 90 ? -1.936 10.537 -9.476 1.00 70.81 90 LYS A CA 1
ATOM 715 C C . LYS A 1 90 ? -0.633 10.015 -10.097 1.00 70.81 90 LYS A C 1
ATOM 717 O O . LYS A 1 90 ? 0.441 10.187 -9.527 1.00 70.81 90 LYS A O 1
ATOM 722 N N . GLU A 1 91 ? -0.735 9.380 -11.265 1.00 60.78 91 GLU A N 1
ATOM 723 C CA . GLU A 1 91 ? 0.402 8.769 -11.975 1.00 60.78 91 GLU A CA 1
ATOM 724 C C . GLU A 1 91 ? 1.317 9.841 -12.605 1.00 60.78 91 GLU A C 1
ATOM 726 O O . GLU A 1 91 ? 0.849 10.751 -13.294 1.00 60.78 91 GLU A O 1
ATOM 731 N N . ASP A 1 92 ? 2.633 9.699 -12.411 1.00 55.38 92 ASP A N 1
ATOM 732 C CA . ASP A 1 92 ? 3.647 10.372 -13.229 1.00 55.38 92 ASP A CA 1
ATOM 733 C C . ASP A 1 92 ? 3.850 9.532 -14.500 1.00 55.38 92 ASP A C 1
ATOM 735 O O . ASP A 1 92 ? 4.092 8.328 -14.415 1.00 55.38 92 ASP A O 1
ATOM 739 N N . VAL A 1 93 ? 3.786 10.135 -15.687 1.00 45.88 93 VAL A N 1
ATOM 740 C CA . VAL A 1 93 ? 3.908 9.414 -16.969 1.00 45.88 93 VAL A CA 1
ATOM 741 C C . VAL A 1 93 ? 5.207 8.580 -17.018 1.00 45.88 93 VAL A C 1
ATOM 743 O O . VAL A 1 93 ? 6.296 9.135 -17.166 1.00 45.88 93 VAL A O 1
ATOM 746 N N . SER A 1 94 ? 5.138 7.242 -16.897 1.00 49.56 94 SER A N 1
ATOM 747 C CA . SER A 1 94 ? 6.309 6.365 -17.092 1.00 49.56 94 SER A CA 1
ATOM 748 C C . SER A 1 94 ? 5.960 4.931 -17.534 1.00 49.56 94 SER A C 1
ATOM 750 O O . SER A 1 94 ? 4.885 4.416 -17.249 1.00 49.56 94 SER A O 1
ATOM 752 N N . LYS A 1 95 ? 6.863 4.290 -18.296 1.00 41.97 95 LYS A N 1
ATOM 753 C CA . LYS A 1 95 ? 6.718 2.927 -18.857 1.00 41.97 95 LYS A CA 1
ATOM 754 C C . LYS A 1 95 ? 7.367 1.886 -17.914 1.00 41.97 95 LYS A C 1
ATOM 756 O O . LYS A 1 95 ? 8.470 2.115 -17.426 1.00 41.97 95 LYS A O 1
ATOM 761 N N . ALA A 1 96 ? 6.682 0.766 -17.646 1.00 51.09 96 ALA A N 1
ATOM 762 C CA . ALA A 1 96 ? 6.928 -0.146 -16.510 1.00 51.09 96 ALA A CA 1
ATOM 763 C C . ALA A 1 96 ? 7.965 -1.285 -16.717 1.00 51.09 96 ALA A C 1
ATOM 765 O O . ALA A 1 96 ? 8.160 -1.769 -17.829 1.00 51.09 96 ALA A O 1
ATOM 766 N N . ASN A 1 97 ? 8.540 -1.780 -15.600 1.00 52.06 97 ASN A N 1
ATOM 767 C CA . ASN A 1 97 ? 9.453 -2.940 -15.496 1.00 52.06 97 ASN A CA 1
ATOM 768 C C . ASN A 1 97 ? 8.715 -4.225 -15.042 1.00 52.06 97 ASN A C 1
ATOM 770 O O . ASN A 1 97 ? 8.113 -4.256 -13.968 1.00 52.06 97 ASN A O 1
ATOM 774 N N . ALA A 1 98 ? 8.805 -5.304 -15.829 1.00 56.12 98 ALA A N 1
ATOM 775 C CA . ALA A 1 98 ? 7.927 -6.486 -15.779 1.00 56.12 98 ALA A CA 1
ATOM 776 C C . ALA A 1 98 ? 8.278 -7.605 -14.758 1.00 56.12 98 ALA A C 1
ATOM 778 O O . ALA A 1 98 ? 7.598 -8.630 -14.733 1.00 56.12 98 ALA A O 1
ATOM 779 N N . GLY A 1 99 ? 9.325 -7.460 -13.934 1.00 61.47 99 GLY A N 1
ATOM 780 C CA . GLY A 1 99 ? 9.921 -8.592 -13.195 1.00 61.47 99 GLY A CA 1
ATOM 781 C C . GLY A 1 99 ? 9.319 -8.957 -11.825 1.00 61.47 99 GLY A C 1
ATOM 782 O O . GLY A 1 99 ? 9.391 -10.116 -11.426 1.00 61.47 99 GLY A O 1
ATOM 783 N N . THR A 1 100 ? 8.735 -8.007 -11.088 1.00 71.81 100 THR A N 1
ATOM 784 C CA . THR A 1 100 ? 8.432 -8.197 -9.651 1.00 71.81 100 THR A CA 1
ATOM 785 C C . THR A 1 100 ? 7.307 -9.197 -9.382 1.00 71.81 100 THR A C 1
ATOM 787 O O . THR A 1 100 ? 7.513 -10.141 -8.624 1.00 71.81 100 THR A O 1
ATOM 790 N N . VAL A 1 101 ? 6.144 -9.053 -10.026 1.00 75.00 101 VAL A N 1
ATOM 791 C CA . VAL A 1 101 ? 5.010 -9.974 -9.804 1.00 75.00 101 VAL A CA 1
ATOM 792 C C . VAL A 1 101 ? 5.338 -11.399 -10.249 1.00 75.00 101 VAL A C 1
ATOM 794 O O . VAL A 1 101 ? 4.894 -12.362 -9.630 1.00 75.00 101 VAL A O 1
ATOM 797 N N . LYS A 1 102 ? 6.204 -11.555 -11.256 1.00 76.62 102 LYS A N 1
ATOM 798 C CA . LYS A 1 102 ? 6.675 -12.875 -11.678 1.00 76.62 102 LYS A CA 1
ATOM 799 C C . LYS A 1 102 ? 7.424 -13.591 -10.555 1.00 76.62 102 LYS A C 1
ATOM 801 O O . LYS A 1 102 ? 7.190 -14.776 -10.333 1.00 76.62 102 LYS A O 1
ATOM 806 N N . ARG A 1 103 ? 8.288 -12.871 -9.830 1.00 79.25 103 ARG A N 1
ATOM 807 C CA . ARG A 1 103 ? 9.060 -13.420 -8.708 1.00 79.25 103 ARG A CA 1
ATOM 808 C C . ARG A 1 103 ? 8.146 -13.821 -7.548 1.00 79.25 103 ARG A C 1
ATOM 810 O O . ARG A 1 103 ? 8.281 -14.936 -7.063 1.00 79.25 103 ARG A O 1
ATOM 817 N N . LEU A 1 104 ? 7.202 -12.951 -7.177 1.00 78.69 104 LEU A N 1
ATOM 818 C CA . LEU A 1 104 ? 6.257 -13.186 -6.075 1.00 78.69 104 LEU A CA 1
ATOM 819 C C . LEU A 1 104 ? 5.361 -14.407 -6.311 1.00 78.69 104 LEU A C 1
ATOM 821 O O . LEU A 1 104 ? 5.145 -15.202 -5.407 1.00 78.69 104 LEU A O 1
ATOM 825 N N . CYS A 1 105 ? 4.866 -14.598 -7.534 1.00 80.81 105 CYS A N 1
ATOM 826 C CA . CYS A 1 105 ? 4.062 -15.779 -7.835 1.00 80.81 105 CYS A CA 1
ATOM 827 C C . CYS A 1 105 ? 4.915 -17.056 -7.911 1.00 80.81 105 CYS A C 1
ATOM 829 O O . CYS A 1 105 ? 4.504 -18.098 -7.412 1.00 80.81 105 CYS A O 1
ATOM 831 N N . THR A 1 106 ? 6.132 -16.976 -8.460 1.00 81.25 106 THR A N 1
ATOM 832 C CA . THR A 1 106 ? 7.034 -18.141 -8.526 1.00 81.25 106 THR A CA 1
ATOM 833 C C . THR A 1 106 ? 7.430 -18.642 -7.133 1.00 81.25 106 THR A C 1
ATOM 835 O O . THR A 1 106 ? 7.524 -19.850 -6.934 1.00 81.25 106 THR A O 1
ATOM 838 N N . SER A 1 107 ? 7.615 -17.750 -6.151 1.00 79.12 107 SER A N 1
ATOM 839 C CA . SER A 1 107 ? 8.025 -18.138 -4.790 1.00 79.12 107 SER A CA 1
ATOM 840 C C . SER A 1 107 ? 6.984 -18.954 -4.023 1.00 79.12 107 SER A C 1
ATOM 842 O O . SER A 1 107 ? 7.345 -19.638 -3.073 1.00 79.12 107 SER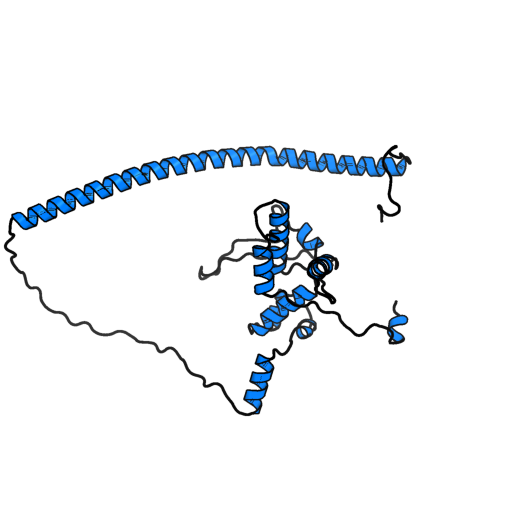 A O 1
ATOM 844 N N . ILE A 1 108 ? 5.717 -18.916 -4.439 1.00 82.88 108 ILE A N 1
ATOM 845 C CA . ILE A 1 108 ? 4.630 -19.716 -3.851 1.00 82.88 108 ILE A CA 1
ATOM 846 C C . ILE A 1 108 ? 4.183 -20.861 -4.771 1.00 82.88 108 ILE A C 1
ATOM 848 O O . ILE A 1 108 ? 3.104 -21.417 -4.603 1.00 82.88 108 ILE A O 1
ATOM 852 N N . GLY A 1 109 ? 5.001 -21.209 -5.769 1.00 80.94 109 GLY A N 1
ATOM 853 C CA . GLY A 1 109 ? 4.716 -22.304 -6.697 1.00 80.94 109 GLY A CA 1
ATOM 854 C C . GLY A 1 109 ? 3.640 -21.994 -7.742 1.00 80.94 109 GLY A C 1
ATOM 855 O O . GLY A 1 109 ? 3.251 -22.888 -8.494 1.00 80.94 109 GLY A O 1
ATOM 856 N N . LEU A 1 110 ? 3.172 -20.743 -7.846 1.00 76.75 110 LEU A N 1
ATOM 857 C CA . LEU A 1 110 ? 2.218 -20.357 -8.883 1.00 76.75 110 LEU A CA 1
ATOM 858 C C . LEU A 1 110 ? 2.926 -20.282 -10.238 1.00 76.75 110 LEU A C 1
ATOM 860 O O . LEU A 1 110 ? 3.800 -19.444 -10.481 1.00 76.75 110 LEU A O 1
ATOM 864 N N . THR A 1 111 ? 2.513 -21.165 -11.140 1.00 70.06 111 THR A N 1
ATOM 865 C CA . THR A 1 111 ? 3.022 -21.236 -12.510 1.00 70.06 111 THR A CA 1
ATOM 866 C C . THR A 1 111 ? 2.194 -20.346 -13.449 1.00 70.06 111 THR A C 1
ATOM 868 O O . THR A 1 111 ? 1.061 -19.979 -13.149 1.00 70.06 111 THR A O 1
ATOM 871 N N . GLY A 1 112 ? 2.770 -19.925 -14.583 1.00 75.12 112 GLY A N 1
ATOM 872 C CA . GLY A 1 112 ? 2.093 -19.067 -15.573 1.00 75.12 112 GLY A CA 1
ATOM 873 C C . GLY A 1 112 ? 2.800 -17.732 -15.834 1.00 75.12 112 GLY A C 1
ATOM 874 O O . GLY A 1 112 ? 3.949 -17.531 -15.441 1.00 75.12 112 GLY A O 1
ATOM 875 N N . ASN A 1 113 ? 2.153 -16.801 -16.550 1.00 70.44 113 ASN A N 1
ATOM 876 C CA . ASN A 1 113 ? 2.732 -15.470 -16.807 1.00 70.44 113 ASN A CA 1
ATOM 877 C C . ASN A 1 113 ? 2.126 -14.412 -15.924 1.00 70.44 113 ASN A C 1
ATOM 879 O O . ASN A 1 113 ? 1.263 -13.614 -16.292 1.00 70.44 113 ASN A O 1
ATOM 883 N N . ARG A 1 114 ? 2.670 -14.420 -14.724 1.00 77.94 114 ARG A N 1
ATOM 884 C CA . ARG A 1 114 ? 2.366 -13.452 -13.705 1.00 77.94 114 ARG A CA 1
ATOM 885 C C . ARG A 1 114 ? 3.263 -12.238 -13.927 1.00 77.94 114 ARG A C 1
ATOM 887 O O . ARG A 1 114 ? 4.478 -12.331 -13.818 1.00 77.94 114 ARG A O 1
ATOM 894 N N . THR A 1 115 ? 2.677 -11.118 -14.332 1.00 75.19 115 THR A N 1
ATOM 895 C CA . THR A 1 115 ? 3.368 -9.835 -14.556 1.00 75.19 115 THR A CA 1
ATOM 896 C C . THR A 1 115 ? 2.625 -8.739 -13.796 1.00 75.19 115 THR A C 1
ATOM 898 O O . THR A 1 115 ? 1.768 -9.042 -12.982 1.00 75.19 115 THR A O 1
ATOM 901 N N . ASN A 1 116 ? 2.895 -7.461 -14.036 1.00 72.38 116 ASN A N 1
ATOM 902 C CA . ASN A 1 116 ? 2.065 -6.398 -13.452 1.00 72.38 116 ASN A CA 1
ATOM 903 C C . ASN A 1 116 ? 0.782 -6.154 -14.275 1.00 72.38 116 ASN A C 1
ATOM 905 O O . ASN A 1 116 ? -0.183 -5.583 -13.780 1.00 72.38 116 ASN A O 1
ATOM 909 N N . HIS A 1 117 ? 0.728 -6.631 -15.525 1.00 71.62 117 HIS A N 1
ATOM 910 C CA . HIS A 1 117 ? -0.408 -6.436 -16.432 1.00 71.62 117 HIS A CA 1
ATOM 911 C C . HIS A 1 117 ? -1.692 -7.151 -15.972 1.00 71.62 117 HIS A C 1
ATOM 913 O O . HIS A 1 117 ? -2.695 -6.527 -15.691 1.00 71.62 117 HIS A O 1
ATOM 919 N N . SER A 1 118 ? -1.663 -8.463 -15.852 1.00 77.56 118 SER A N 1
ATOM 920 C CA . SER A 1 118 ? -2.004 -9.178 -14.627 1.00 77.56 118 SER A CA 1
ATOM 921 C C . SER A 1 118 ? -2.770 -8.456 -13.496 1.00 77.56 118 SER A C 1
ATOM 923 O O . SER A 1 118 ? -3.973 -8.647 -13.390 1.00 77.56 118 SER A O 1
ATOM 925 N N . LEU A 1 119 ? -2.123 -7.627 -12.663 1.00 80.12 119 LEU A N 1
ATOM 926 C CA . LEU A 1 119 ? -2.796 -6.909 -11.567 1.00 80.12 119 LEU A CA 1
ATOM 927 C C . LEU A 1 119 ? -3.838 -5.921 -12.102 1.00 80.12 119 LEU A C 1
ATOM 929 O O . LEU A 1 119 ? -4.963 -5.854 -11.610 1.00 80.12 119 LEU A O 1
ATOM 933 N N . ARG A 1 120 ? -3.486 -5.200 -13.171 1.00 77.38 120 ARG A N 1
ATOM 934 C CA . ARG A 1 120 ? -4.400 -4.297 -13.882 1.00 77.38 120 ARG A CA 1
ATOM 935 C C . ARG A 1 120 ? -5.588 -5.053 -14.489 1.00 77.38 120 ARG A C 1
ATOM 937 O O . ARG A 1 120 ? -6.697 -4.526 -14.479 1.00 77.38 120 ARG A O 1
ATOM 944 N N . ALA A 1 121 ? -5.386 -6.284 -14.955 1.00 78.25 121 ALA A N 1
ATOM 945 C CA . ALA A 1 121 ? -6.458 -7.153 -15.425 1.00 78.25 121 ALA A CA 1
ATOM 946 C C . ALA A 1 121 ? -7.395 -7.564 -14.280 1.00 78.25 121 ALA A C 1
ATOM 948 O O . ALA A 1 121 ? -8.613 -7.491 -14.435 1.00 78.25 121 ALA A O 1
ATOM 949 N N . SER A 1 122 ? -6.842 -7.929 -13.121 1.00 81.94 122 SER A N 1
ATOM 950 C CA . SER A 1 122 ? -7.610 -8.259 -11.914 1.00 81.94 122 SER A CA 1
ATOM 951 C C . SER A 1 122 ? -8.456 -7.077 -11.435 1.00 81.94 122 SER A C 1
ATOM 953 O O . SER A 1 122 ? -9.650 -7.238 -11.197 1.00 81.94 122 SER A O 1
ATOM 955 N N . ALA A 1 123 ? -7.870 -5.878 -11.361 1.00 81.38 123 ALA A N 1
ATOM 956 C CA . ALA A 1 123 ? -8.572 -4.659 -10.963 1.00 81.38 123 ALA A CA 1
ATOM 957 C C . ALA A 1 123 ? -9.720 -4.316 -11.928 1.00 81.38 123 ALA A C 1
ATOM 959 O O . ALA A 1 123 ? -10.847 -4.092 -11.493 1.00 81.38 123 ALA A O 1
ATOM 960 N N . ALA A 1 124 ? -9.462 -4.350 -13.240 1.00 80.75 124 ALA A N 1
ATOM 961 C CA . ALA A 1 124 ? -10.490 -4.111 -14.252 1.00 80.75 124 ALA A CA 1
ATOM 962 C C . ALA A 1 124 ? -11.638 -5.132 -14.163 1.00 80.75 124 ALA A C 1
ATOM 964 O O . ALA A 1 124 ? -12.805 -4.752 -14.202 1.00 80.75 124 ALA A O 1
ATOM 965 N N . THR A 1 125 ? -11.309 -6.416 -13.989 1.00 79.88 125 THR A N 1
ATOM 966 C CA . THR A 1 125 ? -12.300 -7.499 -13.869 1.00 79.88 125 THR A CA 1
ATOM 967 C C . THR A 1 125 ? -13.171 -7.316 -12.624 1.00 79.88 125 THR A C 1
ATOM 969 O O . THR A 1 125 ? -14.388 -7.439 -12.710 1.00 79.88 125 THR A O 1
ATOM 972 N N . ARG A 1 126 ? -12.580 -6.955 -11.474 1.00 81.94 126 ARG A N 1
ATOM 973 C CA . ARG A 1 126 ? -13.334 -6.681 -10.237 1.00 81.94 126 ARG A CA 1
ATOM 974 C C . ARG A 1 126 ? -14.302 -5.510 -10.408 1.00 81.94 126 ARG A C 1
ATOM 976 O O . ARG A 1 126 ? -15.445 -5.608 -9.977 1.00 81.94 126 ARG A O 1
ATOM 983 N N . LEU A 1 127 ? -13.871 -4.435 -11.070 1.00 81.00 127 LEU A N 1
ATOM 984 C CA . LEU A 1 127 ? -14.734 -3.284 -11.341 1.00 81.00 127 LEU A CA 1
ATOM 985 C C . LEU A 1 127 ? -15.899 -3.648 -12.272 1.00 81.00 127 LEU A C 1
ATOM 987 O O . LEU A 1 127 ? -17.028 -3.241 -12.011 1.00 81.00 127 LEU A O 1
ATOM 991 N N . TYR A 1 128 ? -15.650 -4.453 -13.309 1.00 80.62 128 TYR A N 1
ATOM 992 C CA . TYR A 1 128 ? -16.719 -4.945 -14.181 1.00 80.62 128 TYR A CA 1
ATOM 993 C C . TYR A 1 128 ? -17.706 -5.853 -13.449 1.00 80.62 128 TYR A C 1
ATOM 995 O O . TYR A 1 128 ? -18.912 -5.672 -13.596 1.00 80.62 128 TYR A O 1
ATOM 1003 N N . ASN A 1 129 ? -17.218 -6.786 -12.629 1.00 75.06 129 ASN A N 1
ATOM 1004 C CA . ASN A 1 129 ? -18.078 -7.675 -11.844 1.00 75.06 129 ASN A CA 1
ATOM 1005 C C . ASN A 1 129 ? -18.913 -6.905 -10.808 1.00 75.06 129 ASN A C 1
ATOM 1007 O O . ASN A 1 129 ? -20.031 -7.305 -10.512 1.00 75.06 129 ASN A O 1
ATOM 1011 N N . ALA A 1 130 ? -18.406 -5.777 -10.303 1.00 79.19 130 ALA A N 1
ATOM 1012 C CA . ALA A 1 130 ? -19.146 -4.861 -9.435 1.00 79.19 130 ALA A CA 1
ATOM 1013 C C . ALA A 1 130 ? -20.151 -3.962 -10.191 1.00 79.19 130 ALA A C 1
ATOM 1015 O O . ALA A 1 130 ? -20.742 -3.066 -9.590 1.00 79.19 130 ALA A O 1
ATOM 1016 N N . GLY A 1 131 ? -20.326 -4.155 -11.504 1.00 79.50 131 GLY A N 1
ATOM 1017 C CA . GLY A 1 131 ? -21.270 -3.397 -12.328 1.00 79.50 131 GLY A CA 1
ATOM 1018 C C . GLY A 1 131 ? -20.824 -1.969 -12.653 1.00 79.50 131 GLY A C 1
ATOM 1019 O O . GLY A 1 131 ? -21.645 -1.149 -13.061 1.00 79.50 131 GLY A O 1
ATOM 1020 N N . ILE A 1 132 ? -19.540 -1.637 -12.473 1.00 81.75 132 ILE A N 1
ATOM 1021 C CA . ILE A 1 132 ? -19.025 -0.306 -12.806 1.00 81.75 132 ILE A CA 1
ATOM 1022 C C . ILE A 1 132 ? -18.961 -0.135 -14.325 1.00 81.75 132 ILE A C 1
ATOM 1024 O O . ILE A 1 132 ? -18.464 -0.991 -15.060 1.00 81.75 132 ILE A O 1
ATOM 1028 N N . GLU A 1 133 ? -19.446 1.015 -14.786 1.00 82.12 133 GLU A N 1
ATOM 1029 C CA . GLU A 1 133 ? -19.496 1.367 -16.199 1.00 82.12 133 GLU A CA 1
ATOM 1030 C C . GLU A 1 133 ? -18.104 1.386 -16.859 1.00 82.12 133 GLU A C 1
ATOM 1032 O O . GLU A 1 133 ? -17.116 1.848 -16.282 1.00 82.12 133 GLU A O 1
ATOM 1037 N N . GLU A 1 134 ? -18.043 0.934 -18.116 1.00 80.25 134 GLU A N 1
ATOM 1038 C CA . GLU A 1 134 ? -16.820 0.810 -18.917 1.00 80.25 134 GLU A CA 1
ATOM 1039 C C . GLU A 1 134 ? -15.987 2.093 -18.972 1.00 80.25 134 GLU A C 1
ATOM 1041 O O . GLU A 1 134 ? -14.763 2.001 -18.866 1.00 80.25 134 GLU A O 1
ATOM 1046 N N . GLN A 1 135 ? -16.617 3.267 -19.083 1.00 78.69 135 GLN A N 1
ATOM 1047 C CA . GLN A 1 135 ? -15.900 4.541 -19.115 1.00 78.69 135 GLN A CA 1
ATOM 1048 C C . GLN A 1 135 ? -15.099 4.769 -17.824 1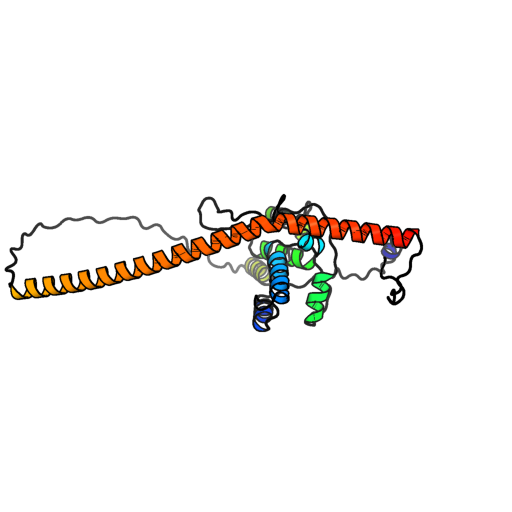.00 78.69 135 GLN A C 1
ATOM 1050 O O . GLN A 1 135 ? -13.902 5.051 -17.875 1.00 78.69 135 GLN A O 1
ATOM 1055 N N . ARG A 1 136 ? -15.718 4.541 -16.661 1.00 76.94 136 ARG A N 1
ATOM 1056 C CA . ARG A 1 136 ? -15.058 4.689 -15.355 1.00 76.94 136 ARG A CA 1
ATOM 1057 C C . ARG A 1 136 ? -13.955 3.655 -15.148 1.00 76.94 136 ARG A C 1
ATOM 1059 O O . ARG A 1 136 ? -12.913 3.967 -14.570 1.00 76.94 136 ARG A O 1
ATOM 1066 N N . VAL A 1 137 ? -14.141 2.430 -15.645 1.00 80.31 137 VAL A N 1
ATOM 1067 C CA . VAL A 1 137 ? -13.082 1.407 -15.630 1.00 80.31 137 VAL A CA 1
ATOM 1068 C C . VAL A 1 137 ? -11.920 1.818 -16.534 1.00 80.31 137 VAL A C 1
ATOM 1070 O O . VAL A 1 137 ? -10.762 1.655 -16.146 1.00 80.31 137 VAL A O 1
ATOM 1073 N N . ALA A 1 138 ? -12.187 2.384 -17.712 1.00 77.62 138 ALA A N 1
ATOM 1074 C CA . ALA A 1 138 ? -11.162 2.862 -18.635 1.00 77.62 138 ALA A CA 1
ATOM 1075 C C . ALA A 1 138 ? -10.349 4.022 -18.041 1.00 77.62 138 ALA A C 1
ATOM 1077 O O . ALA A 1 138 ? -9.120 3.982 -18.107 1.00 77.62 138 ALA A O 1
ATOM 1078 N N . GLU A 1 139 ? -11.006 4.985 -17.391 1.00 76.12 139 GLU A N 1
ATOM 1079 C CA . GLU A 1 139 ? -10.362 6.086 -16.661 1.00 76.12 139 GLU A CA 1
ATOM 1080 C C . GLU A 1 139 ? -9.482 5.563 -15.520 1.00 76.12 139 GLU A C 1
ATOM 1082 O O . GLU A 1 139 ? -8.291 5.866 -15.470 1.00 76.12 139 GLU A O 1
ATOM 1087 N N . THR A 1 140 ? -10.034 4.692 -14.669 1.00 74.44 140 THR A N 1
ATOM 1088 C CA . THR A 1 140 ? -9.326 4.108 -13.514 1.00 74.44 140 THR A CA 1
ATOM 1089 C C . THR A 1 140 ? -8.122 3.280 -13.948 1.00 74.44 140 THR A C 1
ATOM 1091 O O . THR A 1 140 ? -7.055 3.310 -13.340 1.00 74.44 140 THR A O 1
ATOM 1094 N N . THR A 1 141 ? -8.274 2.513 -15.025 1.00 76.31 141 THR A N 1
ATOM 1095 C CA . THR A 1 141 ? -7.200 1.651 -15.503 1.00 76.31 141 THR A CA 1
ATOM 1096 C C . THR A 1 141 ? -6.223 2.398 -16.402 1.00 76.31 141 THR A C 1
ATOM 1098 O O . THR A 1 141 ? -5.107 1.914 -16.543 1.00 76.31 141 THR A O 1
ATOM 1101 N N . GLY A 1 142 ? -6.574 3.556 -16.970 1.00 72.31 142 GLY A N 1
ATOM 1102 C CA . GLY A 1 142 ? -5.746 4.346 -17.886 1.00 72.31 142 GLY A CA 1
ATOM 1103 C C . GLY A 1 142 ? -5.768 3.840 -19.333 1.00 72.31 142 GLY A C 1
ATOM 1104 O O . GLY A 1 142 ? -4.731 3.835 -20.001 1.00 72.31 142 GLY A O 1
ATOM 1105 N N . HIS A 1 143 ? -6.903 3.323 -19.812 1.00 78.12 143 HIS A N 1
ATOM 1106 C CA . HIS A 1 143 ? -7.087 2.953 -21.219 1.00 78.12 143 HIS A CA 1
ATOM 1107 C C . HIS A 1 143 ? -7.759 4.103 -21.974 1.00 78.12 143 HIS A C 1
ATOM 1109 O O . HIS A 1 143 ? -8.790 4.607 -21.554 1.00 78.12 143 HIS A O 1
ATOM 1115 N N . ARG A 1 144 ? -7.185 4.495 -23.117 1.00 61.78 144 ARG A N 1
ATOM 1116 C CA . ARG A 1 144 ? -7.763 5.512 -24.020 1.00 61.78 144 ARG A CA 1
ATOM 1117 C C . ARG A 1 144 ? -8.574 4.910 -25.174 1.00 61.78 144 ARG A C 1
ATOM 1119 O O . ARG A 1 144 ? -9.027 5.631 -26.050 1.00 61.78 144 ARG A O 1
ATOM 1126 N N . SER A 1 145 ? -8.698 3.586 -25.216 1.00 69.00 145 SER A N 1
ATOM 1127 C CA . SER A 1 145 ? -9.323 2.840 -26.310 1.00 69.00 145 SER A CA 1
ATOM 1128 C C . SER A 1 145 ? -10.088 1.624 -25.787 1.00 69.00 145 SER A C 1
ATOM 1130 O O . SER A 1 145 ? -9.966 1.254 -24.616 1.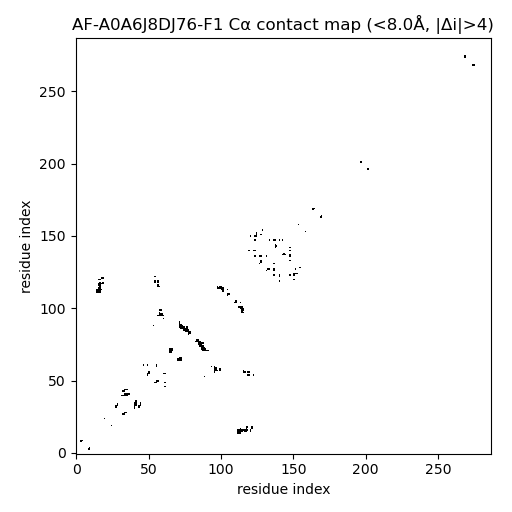00 69.00 145 SER A O 1
ATOM 1132 N N . ASN A 1 146 ? -10.804 0.938 -26.685 1.00 70.88 146 ASN A N 1
ATOM 1133 C CA . ASN A 1 146 ? -11.580 -0.281 -26.409 1.00 70.88 146 ASN A CA 1
ATOM 1134 C C . ASN A 1 146 ? -10.748 -1.473 -25.886 1.00 70.88 146 ASN A C 1
ATOM 1136 O O . ASN A 1 146 ? -11.303 -2.533 -25.610 1.00 70.88 146 ASN A O 1
ATOM 1140 N N . ALA A 1 147 ? -9.429 -1.325 -25.721 1.00 67.50 147 ALA A N 1
ATOM 1141 C CA . ALA A 1 147 ? -8.543 -2.344 -25.159 1.00 67.50 147 ALA A CA 1
ATOM 1142 C C . ALA A 1 147 ? -8.954 -2.799 -23.744 1.00 67.50 147 ALA A C 1
ATOM 1144 O O . ALA A 1 147 ? -8.645 -3.922 -23.352 1.00 67.50 147 ALA A O 1
ATOM 1145 N N . VAL A 1 148 ? -9.693 -1.968 -23.000 1.00 75.12 148 VAL A N 1
ATOM 1146 C CA . VAL A 1 148 ? -10.241 -2.327 -21.682 1.00 75.12 148 VAL A CA 1
ATOM 1147 C C . VAL A 1 148 ? -11.256 -3.483 -21.753 1.00 75.12 148 VAL A C 1
ATOM 1149 O O . VAL A 1 148 ? -11.388 -4.251 -20.803 1.00 75.12 148 VAL A O 1
ATOM 1152 N N . ARG A 1 149 ? -11.907 -3.688 -22.909 1.00 73.00 149 ARG A N 1
ATOM 1153 C CA . ARG A 1 149 ? -12.898 -4.759 -23.114 1.00 73.00 149 ARG A CA 1
ATOM 1154 C C . ARG A 1 149 ? -12.298 -6.158 -23.036 1.00 73.00 149 ARG A C 1
ATOM 1156 O O . ARG A 1 149 ? -13.025 -7.099 -22.758 1.00 73.00 149 ARG A O 1
ATOM 1163 N N . VAL A 1 150 ? -10.982 -6.303 -23.213 1.00 69.25 150 VAL A N 1
ATOM 1164 C CA . VAL A 1 150 ? -10.282 -7.593 -23.068 1.00 69.25 150 VAL A CA 1
ATOM 1165 C C . VAL A 1 150 ? -10.384 -8.136 -21.632 1.00 69.25 150 VAL A C 1
ATOM 1167 O O . VAL A 1 150 ? -10.251 -9.338 -21.420 1.00 69.25 150 VAL A O 1
ATOM 1170 N N . TYR A 1 151 ? -10.664 -7.275 -20.645 1.00 69.56 151 TYR A N 1
ATOM 1171 C CA . TYR A 1 151 ? -10.886 -7.688 -19.256 1.00 69.56 151 TYR A CA 1
ATOM 1172 C C . TYR A 1 151 ? -12.350 -7.995 -18.925 1.00 69.56 151 TYR A C 1
ATOM 1174 O O . TYR A 1 151 ? -12.622 -8.450 -17.817 1.00 69.56 151 TYR A O 1
ATOM 1182 N N . LYS A 1 152 ? -13.291 -7.781 -19.857 1.00 68.75 152 LYS A N 1
ATOM 1183 C CA . LYS A 1 152 ? -14.662 -8.282 -19.714 1.00 68.75 152 LYS A CA 1
ATOM 1184 C C . LYS A 1 152 ? -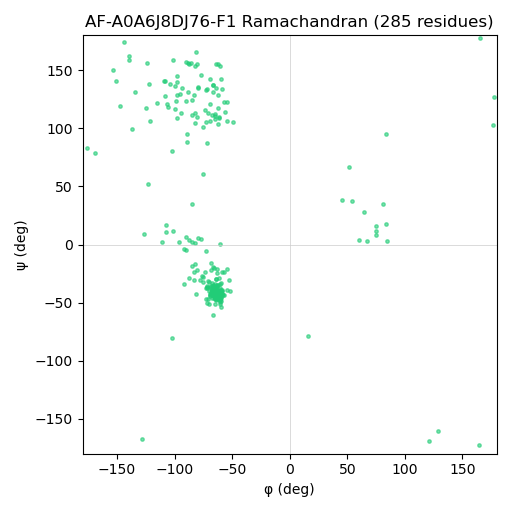14.630 -9.792 -19.905 1.00 68.75 152 LYS A C 1
ATOM 1186 O O . LYS A 1 152 ? -14.759 -10.301 -21.015 1.00 68.75 152 LYS A O 1
ATOM 1191 N N . ARG A 1 153 ? -14.394 -10.510 -18.815 1.00 62.84 153 ARG A N 1
ATOM 1192 C CA . ARG A 1 153 ? -14.600 -11.952 -18.759 1.00 62.84 153 ARG A CA 1
ATOM 1193 C C . ARG A 1 153 ? -16.032 -12.167 -18.300 1.00 62.84 153 ARG A C 1
ATOM 1195 O O . ARG A 1 153 ? -16.399 -11.658 -17.249 1.00 62.84 153 ARG A O 1
ATOM 1202 N N . THR A 1 154 ? -16.825 -12.885 -19.085 1.00 58.34 154 THR A N 1
ATOM 1203 C CA . THR A 1 154 ? -18.142 -13.341 -18.640 1.00 58.34 154 THR A CA 1
ATOM 1204 C C . THR A 1 154 ? -17.933 -14.259 -17.439 1.00 58.34 154 THR A C 1
ATOM 1206 O O . THR A 1 154 ? -17.361 -15.341 -17.585 1.00 58.34 154 THR A O 1
ATOM 1209 N N . SER A 1 155 ? -18.317 -13.804 -16.242 1.00 59.66 155 SER A N 1
ATOM 1210 C CA . SER A 1 155 ? -18.284 -14.659 -15.052 1.00 59.66 155 SER A CA 1
ATOM 1211 C C . SER A 1 155 ? -19.272 -15.816 -15.226 1.00 59.66 155 SER A C 1
ATOM 1213 O O . SER A 1 155 ? -20.235 -15.700 -15.987 1.00 59.66 155 SER A O 1
ATOM 1215 N N . ALA A 1 156 ? -19.042 -16.937 -14.538 1.00 59.78 156 ALA A N 1
ATOM 1216 C CA . ALA A 1 156 ? -19.979 -18.062 -14.560 1.00 59.78 156 ALA A CA 1
ATOM 1217 C C . ALA A 1 156 ? -21.393 -17.603 -14.160 1.00 59.78 156 ALA A C 1
ATOM 1219 O O . ALA A 1 156 ? -22.356 -17.960 -14.827 1.00 59.78 156 ALA A O 1
ATOM 1220 N N . ASP A 1 157 ? -21.495 -16.707 -13.176 1.00 61.56 157 ASP A N 1
ATOM 1221 C CA . ASP A 1 157 ? -22.762 -16.127 -12.718 1.00 61.56 157 ASP A CA 1
ATOM 1222 C C . ASP A 1 157 ? -23.470 -15.317 -13.809 1.00 61.56 157 ASP A C 1
ATOM 1224 O O . ASP A 1 157 ? -24.673 -15.458 -13.993 1.00 61.56 157 ASP A O 1
ATOM 1228 N N . GLN A 1 158 ? -22.732 -14.529 -14.598 1.00 59.28 158 GLN A N 1
ATOM 1229 C CA . GLN A 1 158 ? -23.293 -13.774 -15.726 1.00 59.28 158 GLN A CA 1
ATOM 1230 C C . GLN A 1 158 ? -23.712 -14.684 -16.886 1.00 59.28 158 GLN A C 1
ATOM 1232 O O . GLN A 1 158 ? -24.667 -14.378 -17.597 1.00 59.28 158 GLN A O 1
ATOM 1237 N N . GLN A 1 159 ? -23.015 -15.805 -17.096 1.00 59.66 159 GLN A N 1
ATOM 1238 C CA . GLN A 1 159 ? -23.425 -16.814 -18.078 1.00 59.66 159 GLN A CA 1
ATOM 1239 C C . GLN A 1 159 ? -24.683 -17.555 -17.614 1.00 59.66 159 GLN A C 1
ATOM 1241 O O . GLN A 1 159 ? -25.575 -17.797 -18.423 1.00 59.66 159 GLN A O 1
ATOM 1246 N N . ILE A 1 160 ? -24.778 -17.867 -16.318 1.00 63.25 160 ILE A N 1
ATOM 1247 C CA . ILE A 1 160 ? -25.964 -18.459 -15.692 1.00 63.25 160 ILE A CA 1
ATOM 1248 C C . ILE A 1 160 ? -27.139 -17.482 -15.767 1.00 63.25 160 ILE A C 1
ATOM 1250 O O . ILE A 1 160 ? -28.228 -17.889 -16.144 1.00 63.25 160 ILE A O 1
ATOM 1254 N N . GLU A 1 161 ? -26.932 -16.195 -15.493 1.00 67.38 161 GLU A N 1
ATOM 1255 C CA . GLU A 1 161 ? -27.959 -15.156 -15.609 1.00 67.38 161 GLU A CA 1
ATOM 1256 C C . GLU A 1 161 ? -28.433 -14.980 -17.058 1.00 67.38 161 GLU A C 1
ATOM 1258 O O . GLU A 1 161 ? -29.635 -15.005 -17.319 1.00 67.38 161 GLU A O 1
ATOM 1263 N N . ALA A 1 162 ? -27.510 -14.889 -18.021 1.00 61.41 162 ALA A N 1
ATOM 1264 C CA . ALA A 1 162 ? -27.851 -14.832 -19.442 1.00 61.41 162 ALA A CA 1
ATOM 1265 C C . ALA A 1 162 ? -28.617 -16.086 -19.898 1.00 61.41 162 ALA A C 1
ATOM 1267 O O . ALA A 1 162 ? -29.582 -15.978 -20.652 1.00 61.41 162 ALA A O 1
ATOM 1268 N N . SER A 1 163 ? -28.221 -17.263 -19.403 1.00 62.31 163 SER A N 1
ATOM 1269 C CA . SER A 1 163 ? -28.910 -18.532 -19.638 1.00 62.31 163 SER A CA 1
ATOM 1270 C C . SER A 1 163 ? -30.313 -18.520 -19.024 1.00 62.31 163 SER A C 1
ATOM 1272 O O . SER A 1 163 ? -31.287 -18.797 -19.714 1.00 62.31 163 SER A O 1
ATOM 1274 N N . ASN A 1 164 ? -30.456 -18.099 -17.767 1.00 68.50 164 ASN A N 1
ATOM 1275 C CA . ASN A 1 164 ? -31.740 -17.989 -17.072 1.00 68.50 164 ASN A CA 1
ATOM 1276 C C . ASN A 1 164 ? -32.699 -17.035 -17.796 1.00 68.50 164 ASN A C 1
ATOM 1278 O O . ASN A 1 164 ? -33.875 -17.355 -17.948 1.00 68.50 164 ASN A O 1
ATOM 1282 N N . ILE A 1 165 ? -32.198 -15.909 -18.317 1.00 68.75 165 ILE A N 1
ATOM 1283 C CA . ILE A 1 165 ? -32.972 -14.985 -19.157 1.00 68.75 165 ILE A CA 1
ATOM 1284 C C . ILE A 1 165 ? -33.413 -15.668 -20.458 1.00 68.75 165 ILE A C 1
ATOM 1286 O O . ILE A 1 165 ? -34.577 -15.549 -20.841 1.00 68.75 165 ILE A O 1
ATOM 1290 N N . LEU A 1 166 ? -32.514 -16.404 -21.120 1.00 58.50 166 LEU A N 1
ATOM 1291 C CA . LEU A 1 166 ? -32.804 -17.120 -22.366 1.00 58.50 166 LEU A CA 1
ATOM 1292 C C . LEU A 1 166 ? -33.843 -18.241 -22.167 1.00 58.50 166 LEU A C 1
ATOM 1294 O O . LEU A 1 166 ? -34.672 -18.470 -23.043 1.00 58.50 166 LEU A O 1
ATOM 1298 N N . TYR A 1 167 ? -33.827 -18.892 -21.001 1.00 66.75 167 TYR A N 1
ATOM 1299 C CA . TYR A 1 167 ? -34.784 -19.924 -20.589 1.00 66.75 167 TYR A CA 1
ATOM 1300 C C . TYR A 1 167 ? -36.022 -19.368 -19.853 1.00 66.75 167 TYR A C 1
ATOM 1302 O O . TYR A 1 167 ? -36.852 -20.141 -19.380 1.00 66.75 167 TYR A O 1
ATOM 1310 N N . GLY A 1 168 ? -36.188 -18.040 -19.766 1.00 54.25 168 GLY A N 1
ATOM 1311 C CA . GLY A 1 168 ? -37.388 -17.394 -19.214 1.00 54.25 168 GLY A CA 1
ATOM 1312 C C . GLY A 1 168 ? -37.525 -17.426 -17.684 1.00 54.25 168 GLY A C 1
ATOM 1313 O O . GLY A 1 168 ? -38.580 -17.075 -17.155 1.00 54.25 168 GLY A O 1
ATOM 1314 N N . LEU A 1 169 ? -36.474 -17.805 -16.959 1.00 58.25 169 LEU A N 1
ATOM 1315 C CA . LEU A 1 169 ? -36.427 -17.857 -15.499 1.00 58.25 169 LEU A CA 1
ATOM 1316 C C . LEU A 1 169 ? -35.964 -16.496 -14.952 1.00 58.25 169 LEU A C 1
ATOM 1318 O O . LEU A 1 169 ? -34.773 -16.258 -14.760 1.00 58.25 169 LEU A O 1
ATOM 1322 N N . ARG A 1 170 ? -36.896 -15.562 -14.721 1.00 58.88 170 ARG A N 1
ATOM 1323 C CA . ARG A 1 170 ? -36.571 -14.288 -14.052 1.00 58.88 170 ARG A CA 1
ATOM 1324 C C . ARG A 1 170 ? -36.480 -14.477 -12.531 1.00 58.88 170 ARG A C 1
ATOM 1326 O O . ARG A 1 170 ? -37.402 -15.061 -11.961 1.00 58.88 170 ARG A O 1
ATOM 1333 N N . PRO A 1 171 ? -35.469 -13.920 -11.839 1.00 48.19 171 PRO A N 1
ATOM 1334 C CA . PRO A 1 171 ? -35.583 -13.670 -10.408 1.00 48.19 171 PRO A CA 1
ATOM 1335 C C . PRO A 1 171 ? -36.648 -12.586 -10.181 1.00 48.19 171 PRO A C 1
ATOM 1337 O O . PRO A 1 171 ? -36.674 -11.564 -10.864 1.00 48.19 171 PRO A O 1
ATOM 1340 N N . SER A 1 172 ? -37.573 -12.836 -9.259 1.00 47.22 172 SER A N 1
ATOM 1341 C CA . SER A 1 172 ? -38.667 -11.923 -8.934 1.00 47.22 172 SER A CA 1
ATOM 1342 C C . SER A 1 172 ? -38.139 -10.588 -8.397 1.00 47.22 172 SER A C 1
ATOM 1344 O O . SER A 1 172 ? -37.543 -10.544 -7.320 1.00 47.22 172 SER A O 1
ATOM 1346 N N . ASP A 1 173 ? -38.418 -9.498 -9.109 1.00 45.38 173 ASP A N 1
ATOM 1347 C CA . ASP A 1 173 ? -38.312 -8.132 -8.597 1.00 45.38 173 ASP A CA 1
ATOM 1348 C C . ASP A 1 173 ? -39.181 -7.974 -7.336 1.00 45.38 173 ASP A C 1
ATOM 1350 O O . ASP A 1 173 ? -40.410 -8.035 -7.407 1.00 45.38 173 ASP A O 1
ATOM 1354 N N . GLY A 1 174 ? -38.570 -7.748 -6.168 1.00 39.09 174 GLY A N 1
ATOM 1355 C CA . GLY A 1 174 ? -39.335 -7.643 -4.925 1.00 39.09 174 GLY A CA 1
ATOM 1356 C C . GLY A 1 174 ? -38.566 -7.134 -3.709 1.00 39.09 174 GLY A C 1
ATOM 1357 O O . GLY A 1 174 ? -38.227 -7.910 -2.827 1.00 39.09 174 GLY A O 1
ATOM 1358 N N . SER A 1 175 ? -38.345 -5.819 -3.612 1.00 31.36 175 SER A N 1
ATOM 1359 C CA . SER A 1 175 ? -38.554 -5.065 -2.354 1.00 31.36 175 SER A CA 1
ATOM 1360 C C . SER A 1 175 ? -38.314 -3.561 -2.540 1.00 31.36 175 SER A C 1
ATOM 1362 O O . SER A 1 175 ? -37.277 -2.992 -2.204 1.00 31.36 175 SER A O 1
ATOM 1364 N N . LYS A 1 176 ? -39.351 -2.869 -3.024 1.00 34.97 176 LYS A N 1
ATOM 1365 C CA . LYS A 1 176 ? -39.533 -1.436 -2.764 1.00 34.97 176 LYS A CA 1
ATOM 1366 C C . LYS A 1 176 ? -39.767 -1.265 -1.254 1.00 34.97 176 LYS A C 1
ATOM 1368 O O . LYS A 1 176 ? -40.800 -1.702 -0.755 1.00 34.97 176 LYS A O 1
ATOM 1373 N N . LYS A 1 177 ? -38.843 -0.640 -0.513 1.00 31.83 177 LYS A N 1
ATOM 1374 C CA . LYS A 1 177 ? -39.109 -0.210 0.874 1.00 31.83 177 LYS A CA 1
ATOM 1375 C C . LYS A 1 177 ? -40.079 0.973 0.862 1.00 31.83 177 LYS A C 1
ATOM 1377 O O . LYS A 1 177 ? -39.755 2.055 0.376 1.00 31.83 177 LYS A O 1
ATOM 1382 N N . ALA A 1 178 ? -41.276 0.724 1.382 1.00 33.28 178 ALA A N 1
ATOM 1383 C CA . ALA A 1 178 ? -42.335 1.694 1.595 1.00 33.28 178 ALA A CA 1
ATOM 1384 C C . ALA A 1 178 ? -41.977 2.698 2.707 1.00 33.28 178 ALA A C 1
ATOM 1386 O O . ALA A 1 178 ? -41.390 2.342 3.729 1.00 33.28 178 ALA A O 1
ATOM 1387 N N . LYS A 1 179 ? -42.373 3.956 2.487 1.00 31.55 179 LYS A N 1
ATOM 1388 C CA . LYS A 1 179 ? -42.525 4.999 3.509 1.00 31.55 179 LYS A CA 1
ATOM 1389 C C . LYS A 1 179 ? -43.635 4.587 4.483 1.00 31.55 179 LYS A C 1
ATOM 1391 O O . LYS A 1 179 ? -44.718 4.243 4.021 1.00 31.55 179 LYS A O 1
ATOM 1396 N N . LEU A 1 180 ? -43.413 4.736 5.789 1.00 33.25 180 LEU A N 1
ATOM 1397 C CA . LEU A 1 180 ? -44.500 4.958 6.746 1.00 33.25 180 LEU A CA 1
ATOM 1398 C C . LEU A 1 180 ? -44.341 6.345 7.371 1.00 33.25 180 LEU A C 1
ATOM 1400 O O . LEU A 1 180 ? -43.301 6.680 7.935 1.00 33.25 180 LEU A O 1
ATOM 1404 N N . SER A 1 181 ? -45.384 7.148 7.195 1.00 33.03 181 SER A N 1
ATOM 1405 C CA . SER A 1 181 ? -45.622 8.455 7.794 1.00 33.03 181 SER A CA 1
ATOM 1406 C C . SER A 1 181 ? -46.325 8.328 9.148 1.00 33.03 181 SER A C 1
ATOM 1408 O O . SER A 1 181 ? -47.032 7.359 9.408 1.00 33.03 181 SER A O 1
ATOM 1410 N N . ALA A 1 182 ? -46.131 9.357 9.969 1.00 32.72 182 ALA A N 1
ATOM 1411 C CA . ALA A 1 182 ? -46.698 9.582 11.293 1.00 32.72 182 ALA A CA 1
ATOM 1412 C C . ALA A 1 182 ? -48.236 9.661 11.348 1.00 32.72 182 ALA A C 1
ATOM 1414 O O . ALA A 1 182 ? -48.850 10.131 10.393 1.00 32.72 182 ALA A O 1
ATOM 1415 N N . ALA A 1 183 ? -48.808 9.315 12.511 1.00 28.34 183 ALA A N 1
ATOM 1416 C CA . ALA A 1 183 ? -49.849 10.070 13.231 1.00 28.34 183 ALA A CA 1
ATOM 1417 C C . ALA A 1 183 ? -50.298 9.310 14.496 1.00 28.34 183 ALA A C 1
ATOM 1419 O O . ALA A 1 183 ? -50.699 8.156 14.390 1.00 28.34 183 ALA A O 1
ATOM 1420 N N . ALA A 1 184 ? -50.265 9.969 15.661 1.00 30.12 184 ALA A N 1
ATOM 1421 C CA . ALA A 1 184 ? -51.326 9.943 16.682 1.00 30.12 184 ALA A CA 1
ATOM 1422 C C . ALA A 1 184 ? -50.874 10.749 17.912 1.00 30.12 184 ALA A C 1
ATOM 1424 O O . ALA A 1 184 ? -50.072 10.285 18.719 1.00 30.12 184 ALA A O 1
ATOM 1425 N N . GLY A 1 185 ? -51.397 11.967 18.043 1.00 29.77 185 GLY A N 1
ATOM 1426 C CA . GLY A 1 185 ? -51.495 12.653 19.325 1.00 29.77 185 GLY A CA 1
ATOM 1427 C C . GLY A 1 185 ? -52.904 12.469 19.883 1.00 29.77 185 GLY A C 1
ATOM 1428 O O . GLY A 1 185 ? -53.873 12.554 19.130 1.00 29.77 185 GLY A O 1
ATOM 1429 N N . ALA A 1 186 ? -53.009 12.252 21.191 1.00 31.92 186 ALA A N 1
ATOM 1430 C CA . ALA A 1 186 ? -54.181 12.590 21.993 1.00 31.92 186 ALA A CA 1
ATOM 1431 C C . ALA A 1 186 ? -53.722 12.892 23.440 1.00 31.92 186 ALA A C 1
ATOM 1433 O O . ALA A 1 186 ? -52.811 12.218 23.924 1.00 31.92 186 ALA A O 1
ATOM 1434 N N . PRO A 1 187 ? -54.298 13.905 24.116 1.00 44.75 187 PRO A N 1
ATOM 1435 C CA . PRO A 1 187 ? -53.841 14.404 25.413 1.00 44.75 187 PRO A CA 1
ATOM 1436 C C . PRO A 1 187 ? -54.664 13.813 26.564 1.00 44.75 187 PRO A C 1
ATOM 1438 O O . PRO A 1 187 ? -55.876 13.679 26.424 1.00 44.75 187 PRO A O 1
ATOM 1441 N N . VAL A 1 188 ? -54.059 13.540 27.726 1.00 34.50 188 VAL A N 1
ATOM 1442 C CA . VAL A 1 188 ? -54.833 13.315 28.961 1.00 34.50 188 VAL A CA 1
ATOM 1443 C C . VAL A 1 188 ? -54.072 13.807 30.198 1.00 34.50 188 VAL A C 1
ATOM 1445 O O . VAL A 1 188 ? -53.014 13.287 30.528 1.00 34.50 188 VAL A O 1
ATOM 1448 N N . GLY A 1 189 ? -54.681 14.774 30.893 1.00 32.53 189 GLY A N 1
ATOM 1449 C CA . GLY A 1 189 ? -54.837 14.747 32.351 1.00 32.53 189 GLY A CA 1
ATOM 1450 C C . GLY A 1 189 ? -53.683 15.240 33.220 1.00 32.53 189 GLY A C 1
ATOM 1451 O O . GLY A 1 189 ? -52.839 14.463 33.650 1.00 32.53 189 GLY A O 1
ATOM 1452 N N . SER A 1 190 ? -53.745 16.512 33.612 1.00 40.78 190 SER A N 1
ATOM 1453 C CA . SER A 1 190 ? -53.137 17.004 34.849 1.00 40.78 190 SER A CA 1
ATOM 1454 C C . SER A 1 190 ? -53.872 16.410 36.058 1.00 40.78 190 SER A C 1
ATOM 1456 O O . SER A 1 190 ? -55.023 16.769 36.311 1.00 40.78 190 SER A O 1
ATOM 1458 N N . ALA A 1 191 ? -53.216 15.527 36.808 1.00 33.03 191 ALA A N 1
ATOM 1459 C CA . ALA A 1 191 ? -53.666 15.093 38.125 1.00 33.03 191 ALA A CA 1
ATOM 1460 C C . ALA A 1 191 ? -52.565 15.410 39.140 1.00 33.03 191 ALA A C 1
ATOM 1462 O O . ALA A 1 191 ? -51.516 14.768 39.162 1.00 33.03 191 ALA A O 1
ATOM 1463 N N . SER A 1 192 ? -52.801 16.441 39.948 1.00 38.75 192 SER A N 1
ATOM 1464 C CA . SER A 1 192 ? -52.007 16.746 41.134 1.00 38.75 192 SER A CA 1
ATOM 1465 C C . SER A 1 192 ? -52.275 15.656 42.169 1.00 38.75 192 SER A C 1
ATOM 1467 O O . SER A 1 192 ? -53.360 15.606 42.744 1.00 38.75 192 SER A O 1
ATOM 1469 N N . VAL A 1 193 ? -51.315 14.755 42.367 1.00 40.19 193 VAL A N 1
ATOM 1470 C CA . VAL A 1 193 ? -51.340 13.781 43.463 1.00 40.19 193 VAL A CA 1
ATOM 1471 C C . VAL A 1 193 ? -50.465 14.341 44.577 1.00 40.19 193 VAL A C 1
ATOM 1473 O O . VAL A 1 193 ? -49.247 14.424 44.430 1.00 40.19 193 VAL A O 1
ATOM 1476 N N . GLU A 1 194 ? -51.094 14.763 45.672 1.00 47.72 194 GLU A N 1
ATOM 1477 C CA . GLU A 1 194 ? -50.403 15.042 46.930 1.00 47.72 194 GLU A CA 1
ATOM 1478 C C . GLU A 1 194 ? -49.817 13.726 47.456 1.00 47.72 194 GLU A C 1
ATOM 1480 O O . GLU A 1 194 ? -50.545 12.797 47.810 1.00 47.72 194 GLU A O 1
ATOM 1485 N N . PHE A 1 195 ? -48.489 13.618 47.435 1.00 41.38 195 PHE A N 1
ATOM 1486 C CA . PHE A 1 195 ? -47.762 12.444 47.901 1.00 41.38 195 PHE A CA 1
ATOM 1487 C C . PHE A 1 195 ? -47.347 12.664 49.357 1.00 41.38 195 PHE A C 1
ATOM 1489 O O . PHE A 1 195 ? -46.537 13.541 49.655 1.00 41.38 195 PHE A O 1
ATOM 1496 N N . SER A 1 196 ? -47.921 11.872 50.262 1.00 49.06 196 SER A N 1
ATOM 1497 C CA . SER A 1 196 ? -47.466 11.764 51.647 1.00 49.06 196 SER A CA 1
ATOM 1498 C C . SER A 1 196 ? -46.064 11.149 51.639 1.00 49.06 196 SER A C 1
ATOM 1500 O O . SER A 1 196 ? -45.891 9.983 51.291 1.00 49.06 196 SER A O 1
ATOM 1502 N N . THR A 1 197 ? -45.047 11.961 51.927 1.00 50.28 197 THR A N 1
ATOM 1503 C CA . THR A 1 197 ? -43.657 11.509 52.001 1.00 50.28 197 THR A CA 1
ATOM 1504 C C . THR A 1 197 ? -43.408 10.844 53.345 1.00 50.28 197 THR A C 1
ATOM 1506 O O . THR A 1 197 ? -43.351 11.520 54.370 1.00 50.28 197 THR A O 1
ATOM 1509 N N . ASP A 1 198 ? -43.229 9.527 53.320 1.00 57.62 198 ASP A N 1
ATOM 1510 C CA . ASP A 1 198 ? -42.563 8.788 54.388 1.00 57.62 198 ASP A CA 1
ATOM 1511 C C . ASP A 1 198 ? -41.118 9.319 54.487 1.00 57.62 198 ASP A C 1
ATOM 1513 O O . ASP A 1 198 ? -40.313 9.111 53.572 1.00 57.62 198 ASP A O 1
ATOM 1517 N N . GLU A 1 199 ? -40.798 10.067 55.550 1.00 61.06 199 GLU A N 1
ATOM 1518 C CA . GLU A 1 199 ? -39.500 10.753 55.739 1.00 61.06 199 GLU A CA 1
ATOM 1519 C C . GLU A 1 199 ? -38.302 9.793 55.585 1.00 61.06 199 GLU A C 1
ATOM 1521 O O . GLU A 1 199 ? -37.245 10.160 55.063 1.00 61.06 199 GLU A O 1
ATOM 1526 N N . THR A 1 200 ? -38.506 8.523 55.932 1.00 61.78 200 THR A N 1
ATOM 1527 C CA . THR A 1 200 ? -37.520 7.438 55.838 1.00 61.78 200 THR A CA 1
ATOM 1528 C C . THR A 1 200 ? -37.106 7.112 54.397 1.00 61.78 200 THR A C 1
ATOM 1530 O O . THR A 1 200 ? -35.922 6.914 54.119 1.00 61.78 200 THR A O 1
ATOM 1533 N N . ILE A 1 201 ? -38.049 7.120 53.447 1.00 66.31 201 ILE A N 1
ATOM 1534 C CA . ILE A 1 201 ? -37.784 6.839 52.025 1.00 66.31 201 ILE A CA 1
ATOM 1535 C C . ILE A 1 201 ? -37.029 8.013 51.389 1.00 66.31 201 ILE A C 1
ATOM 1537 O O . ILE A 1 201 ? -36.130 7.821 50.564 1.00 66.31 201 ILE A O 1
ATOM 1541 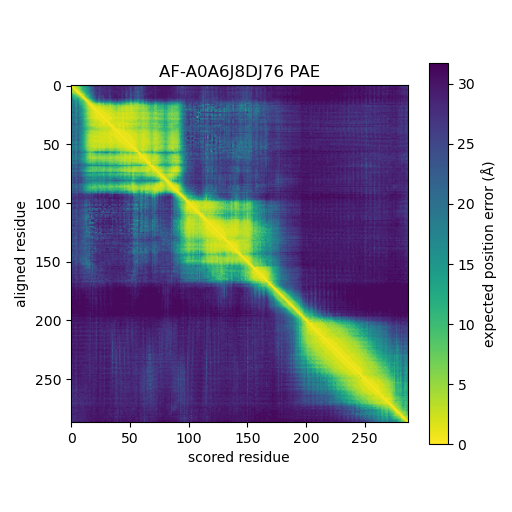N N . THR A 1 202 ? -37.364 9.241 51.792 1.00 73.00 202 THR A N 1
ATOM 1542 C CA . THR A 1 202 ? -36.676 10.444 51.311 1.00 73.00 202 THR A CA 1
ATOM 1543 C C . THR A 1 202 ? -35.238 10.542 51.823 1.00 73.00 202 THR A C 1
ATOM 1545 O O . THR A 1 202 ? -34.355 10.958 51.071 1.00 73.00 202 THR A O 1
ATOM 1548 N N . GLU A 1 203 ? -34.960 10.101 53.053 1.00 78.06 203 GLU A N 1
ATOM 1549 C CA . GLU A 1 203 ? -33.595 10.042 53.590 1.00 78.06 203 GLU A CA 1
ATOM 1550 C C . GLU A 1 203 ? -32.734 8.972 52.907 1.00 78.06 203 GLU A C 1
ATOM 1552 O O . GLU A 1 203 ? -31.597 9.261 52.524 1.00 78.06 203 GLU A O 1
ATOM 1557 N N . GLU A 1 204 ? -33.262 7.765 52.674 1.00 80.38 204 GLU A N 1
ATOM 1558 C CA . GLU A 1 204 ? -32.542 6.726 51.921 1.00 80.38 204 GLU A CA 1
ATOM 1559 C C . GLU A 1 204 ? -32.181 7.185 50.504 1.00 80.38 204 GLU A C 1
ATOM 1561 O O . GLU A 1 204 ? -31.070 6.940 50.020 1.00 80.38 204 GLU A O 1
ATOM 1566 N N . PHE A 1 205 ? -33.112 7.859 49.829 1.00 82.31 205 PHE A N 1
ATOM 1567 C CA . PHE A 1 205 ? -32.881 8.383 48.489 1.00 82.31 205 PHE A CA 1
ATOM 1568 C C . PHE A 1 205 ? -31.799 9.470 48.483 1.00 82.31 205 PHE A C 1
ATOM 1570 O O . PHE A 1 205 ? -30.892 9.435 47.648 1.00 82.31 205 PHE A O 1
ATOM 1577 N N . ASN A 1 206 ? -31.835 10.391 49.449 1.00 82.50 206 ASN A N 1
ATOM 1578 C CA . ASN A 1 206 ? -30.818 11.432 49.599 1.00 82.50 206 ASN A CA 1
ATOM 1579 C C . ASN A 1 206 ? -29.433 10.859 49.934 1.00 82.50 206 ASN A C 1
ATOM 1581 O O . ASN A 1 206 ? -28.429 11.333 49.398 1.00 82.50 206 ASN A O 1
ATOM 1585 N N . ASN A 1 207 ? -29.362 9.806 50.751 1.00 86.62 207 ASN A N 1
ATOM 1586 C CA . ASN A 1 207 ? -28.106 9.113 51.038 1.00 86.62 207 ASN A CA 1
ATOM 1587 C C . ASN A 1 207 ? -27.529 8.442 49.783 1.00 86.62 207 ASN A C 1
ATOM 1589 O O . ASN A 1 207 ? -26.357 8.652 49.469 1.00 86.62 207 ASN A O 1
ATOM 1593 N N . LYS A 1 208 ? -28.357 7.742 48.996 1.00 89.69 208 LYS A N 1
ATOM 1594 C CA . LYS A 1 208 ? -27.935 7.158 47.708 1.00 89.69 208 LYS A CA 1
ATOM 1595 C C . LYS A 1 208 ? -27.475 8.214 46.708 1.00 89.69 208 LYS A C 1
ATOM 1597 O O . LYS A 1 208 ? -26.490 8.000 46.001 1.00 89.69 208 LYS A O 1
ATOM 1602 N N . LEU A 1 209 ? -28.158 9.359 46.641 1.00 87.50 209 LEU A N 1
ATOM 1603 C CA . LEU A 1 209 ? -27.727 10.481 45.806 1.00 87.50 209 LEU A CA 1
ATOM 1604 C C . LEU A 1 209 ? -26.355 10.990 46.237 1.00 87.50 209 LEU A C 1
ATOM 1606 O O . LEU A 1 209 ? -25.489 11.178 45.387 1.00 87.50 209 LEU A O 1
ATOM 1610 N N . ARG A 1 210 ? -26.141 11.155 47.545 1.00 88.31 210 ARG A N 1
ATOM 1611 C CA . ARG A 1 210 ? -24.882 11.647 48.103 1.00 88.31 210 ARG A CA 1
ATOM 1612 C C . ARG A 1 210 ? -23.721 10.690 47.825 1.00 88.31 210 ARG A C 1
ATOM 1614 O O . ARG A 1 210 ? -22.662 11.138 47.384 1.00 88.31 210 ARG A O 1
ATOM 1621 N N . GLU A 1 211 ? -23.933 9.386 47.989 1.00 90.25 211 GLU A N 1
ATOM 1622 C CA . GLU A 1 211 ? -22.961 8.349 47.617 1.00 90.25 211 GLU A CA 1
ATOM 1623 C C . GLU A 1 211 ? -22.643 8.373 46.120 1.00 90.25 211 GLU A C 1
ATOM 1625 O O . GLU A 1 211 ? -21.475 8.378 45.730 1.00 90.25 211 GLU A O 1
ATOM 1630 N N . ARG A 1 212 ? -23.670 8.460 45.265 1.00 92.31 212 ARG A N 1
ATOM 1631 C CA . ARG A 1 212 ? -23.487 8.523 43.810 1.00 92.31 212 ARG A CA 1
ATOM 1632 C C . ARG A 1 212 ? -22.728 9.780 43.392 1.00 92.31 212 ARG A C 1
ATOM 1634 O O . ARG A 1 212 ? -21.850 9.695 42.540 1.00 92.31 212 ARG A O 1
ATOM 1641 N N . THR A 1 213 ? -23.028 10.930 43.996 1.00 90.00 213 THR A N 1
ATOM 1642 C CA . THR A 1 213 ? -22.290 12.174 43.736 1.00 90.00 213 THR A CA 1
ATOM 1643 C C . THR A 1 213 ? -20.847 12.112 44.220 1.00 90.00 213 THR A C 1
ATOM 1645 O O . THR A 1 213 ? -19.983 12.659 43.545 1.00 90.00 213 THR A O 1
ATOM 1648 N N . GLY A 1 214 ? -20.571 11.428 45.337 1.00 90.50 214 GLY A N 1
ATOM 1649 C CA . GLY A 1 214 ? -19.205 11.186 45.808 1.00 90.50 214 GLY A CA 1
ATOM 1650 C C . GLY A 1 214 ? -18.425 10.310 44.830 1.00 90.50 214 GLY A C 1
ATOM 1651 O O . GLY A 1 214 ? -17.385 10.723 44.335 1.00 90.50 214 GLY A O 1
ATOM 1652 N N . SER A 1 215 ? -18.999 9.170 44.440 1.00 93.62 215 SER A N 1
ATOM 1653 C CA . SER A 1 215 ? -18.382 8.257 43.471 1.00 93.62 215 SER A CA 1
ATOM 1654 C C . SER A 1 215 ? -18.114 8.917 42.115 1.00 93.62 215 SER A C 1
ATOM 1656 O O . SER A 1 215 ? -17.066 8.681 41.524 1.00 93.62 215 SER A O 1
ATOM 1658 N N . LEU A 1 216 ? -19.039 9.747 41.621 1.00 93.12 216 LEU A N 1
ATOM 1659 C CA . LEU A 1 216 ? -18.838 10.494 40.375 1.00 93.12 216 LEU A CA 1
ATOM 1660 C C . LEU A 1 216 ? -17.741 11.553 40.510 1.00 93.12 216 LEU A C 1
ATOM 1662 O O . LEU A 1 216 ? -17.045 11.835 39.540 1.00 93.12 216 LEU A O 1
ATOM 1666 N N . LYS A 1 217 ? -17.583 12.151 41.695 1.00 93.94 217 LYS A N 1
ATOM 1667 C CA . LYS A 1 217 ? -16.523 13.125 41.957 1.00 93.94 217 LYS A CA 1
ATOM 1668 C C . LYS A 1 217 ? -15.146 12.464 41.933 1.00 93.94 217 LYS A C 1
ATOM 1670 O O . LYS A 1 217 ? -14.268 12.960 41.238 1.00 93.94 217 LYS A O 1
ATOM 1675 N N . ASP A 1 218 ? -15.008 11.318 42.593 1.00 93.56 218 ASP A N 1
ATOM 1676 C CA . ASP A 1 218 ? -13.766 10.539 42.588 1.00 93.56 218 ASP A CA 1
ATOM 1677 C C . ASP A 1 218 ? -13.385 10.092 41.162 1.00 93.56 218 ASP A C 1
ATOM 1679 O O . ASP A 1 218 ? -12.214 10.113 40.781 1.00 93.56 218 ASP A O 1
ATOM 1683 N N . GLU A 1 219 ? -14.378 9.731 40.340 1.00 95.94 219 GLU A N 1
ATOM 1684 C CA . GLU A 1 219 ? -14.172 9.363 38.934 1.00 95.94 219 GLU A CA 1
ATOM 1685 C C . GLU A 1 219 ? -13.721 10.557 38.074 1.00 95.94 219 GLU A C 1
ATOM 1687 O O . GLU A 1 219 ? -12.824 10.415 37.241 1.00 95.94 219 GLU A O 1
ATOM 1692 N N . ILE A 1 220 ? -14.286 11.749 38.298 1.00 94.62 220 ILE A N 1
ATOM 1693 C CA . ILE A 1 220 ? -13.848 12.986 37.630 1.00 94.62 220 ILE A CA 1
ATOM 1694 C C . ILE A 1 220 ? -12.400 13.318 38.004 1.00 94.62 220 ILE A C 1
ATOM 1696 O O . ILE A 1 220 ? -11.594 13.592 37.115 1.00 94.62 220 ILE A O 1
ATOM 1700 N N . ASP A 1 221 ? -12.053 13.240 39.288 1.00 94.44 221 ASP A N 1
ATOM 1701 C CA . ASP A 1 221 ? -10.703 13.549 39.766 1.00 94.44 221 ASP A CA 1
ATOM 1702 C C . ASP A 1 221 ? -9.664 12.565 39.186 1.00 94.44 221 ASP A C 1
ATOM 1704 O O . ASP A 1 221 ? -8.566 12.967 38.786 1.00 94.44 221 ASP A O 1
ATOM 1708 N N . ALA A 1 222 ? -10.024 11.281 39.057 1.00 94.38 222 ALA A N 1
ATOM 1709 C CA . ALA A 1 222 ? -9.192 10.279 38.391 1.00 94.38 222 ALA A CA 1
ATOM 1710 C C . ALA A 1 222 ? -8.990 10.589 36.895 1.00 94.38 222 ALA A C 1
ATOM 1712 O O . ALA A 1 222 ? -7.862 10.548 36.394 1.00 94.38 222 ALA A O 1
ATOM 1713 N N . LEU A 1 223 ? -10.062 10.955 36.183 1.00 94.81 223 LEU A N 1
ATOM 1714 C CA . LEU A 1 223 ? -9.992 11.334 34.768 1.00 94.81 223 LEU A CA 1
ATOM 1715 C C . LEU A 1 223 ? -9.164 12.605 34.541 1.00 94.81 223 LEU A C 1
ATOM 1717 O O . LEU A 1 223 ? -8.456 12.710 33.536 1.00 94.81 223 LEU A O 1
ATOM 1721 N N . ASP A 1 224 ? -9.221 13.569 35.458 1.00 95.44 224 ASP A N 1
ATOM 1722 C CA . ASP A 1 224 ? -8.408 14.783 35.386 1.00 95.44 224 ASP A CA 1
ATOM 1723 C C . ASP A 1 224 ? -6.917 14.484 35.578 1.00 95.44 224 ASP A C 1
ATOM 1725 O O . ASP A 1 224 ? -6.073 15.040 34.860 1.00 95.44 224 ASP A O 1
ATOM 1729 N N . LEU A 1 225 ? -6.576 13.555 36.475 1.00 94.19 225 LEU A N 1
ATOM 1730 C CA . LEU A 1 225 ? -5.203 13.084 36.649 1.00 94.19 225 LEU A CA 1
ATOM 1731 C C . LEU A 1 225 ? -4.669 12.426 35.363 1.00 94.19 225 LEU A C 1
ATOM 1733 O O . LEU A 1 225 ? -3.577 12.765 34.891 1.00 94.19 225 LEU A O 1
ATOM 1737 N N . ASP A 1 226 ? -5.459 11.547 34.748 1.00 94.94 226 ASP A N 1
ATOM 1738 C CA . ASP A 1 226 ? -5.097 10.873 33.499 1.00 94.94 226 ASP A CA 1
ATOM 1739 C C . ASP A 1 226 ? -4.964 11.850 32.326 1.00 94.94 226 ASP A C 1
ATOM 1741 O O . ASP A 1 226 ? -4.004 11.776 31.550 1.00 94.94 226 ASP A O 1
ATOM 1745 N N . ASN A 1 227 ? -5.866 12.827 32.222 1.00 93.50 227 ASN A N 1
ATOM 1746 C CA . ASN A 1 227 ? -5.775 13.887 31.221 1.00 93.50 227 ASN A CA 1
ATOM 1747 C C . ASN A 1 227 ? -4.494 14.715 31.371 1.00 93.50 227 ASN A C 1
ATOM 1749 O O . ASN A 1 227 ? -3.876 15.086 30.368 1.00 93.50 227 ASN A O 1
ATOM 1753 N N . ASN A 1 228 ? -4.067 15.002 32.601 1.00 93.88 228 ASN A N 1
ATOM 1754 C CA . ASN A 1 228 ? -2.821 15.723 32.850 1.00 93.88 228 ASN A CA 1
ATOM 1755 C C . ASN A 1 228 ? -1.595 14.891 32.447 1.00 93.88 228 ASN A C 1
ATOM 1757 O O . ASN A 1 228 ? -0.731 15.396 31.723 1.00 93.88 228 ASN A O 1
ATOM 1761 N N . ASN A 1 229 ? -1.574 13.600 32.787 1.00 95.31 229 ASN A N 1
ATOM 1762 C CA . ASN A 1 229 ? -0.530 12.670 32.345 1.00 95.31 229 ASN A CA 1
ATOM 1763 C C . ASN A 1 229 ? -0.453 12.567 30.811 1.00 95.31 229 ASN A C 1
ATOM 1765 O O . ASN A 1 229 ? 0.633 12.562 30.221 1.00 95.31 229 ASN A O 1
ATOM 1769 N N . LEU A 1 230 ? -1.602 12.501 30.132 1.00 94.44 230 LEU A N 1
ATOM 1770 C CA . LEU A 1 230 ? -1.664 12.463 28.670 1.00 94.44 230 LEU A CA 1
ATOM 1771 C C . LEU A 1 230 ? -1.146 13.759 28.042 1.00 94.44 230 LEU A C 1
ATOM 1773 O O . LEU A 1 230 ? -0.378 13.701 27.078 1.00 94.44 230 LEU A O 1
ATOM 1777 N N . LYS A 1 231 ? -1.498 14.924 28.598 1.00 94.69 231 LYS A N 1
ATOM 1778 C CA . LYS A 1 231 ? -0.975 16.221 28.140 1.00 94.69 231 LYS A CA 1
ATOM 1779 C C . LYS A 1 231 ? 0.546 16.288 28.253 1.00 94.69 231 LYS A C 1
ATOM 1781 O O . LYS A 1 231 ? 1.199 16.795 27.341 1.00 94.69 231 LYS A O 1
ATOM 1786 N N . GLU A 1 232 ? 1.124 15.762 29.328 1.00 95.06 232 GLU A N 1
ATOM 1787 C CA . GLU A 1 232 ? 2.577 15.739 29.512 1.00 95.06 232 GLU A CA 1
ATOM 1788 C C . GLU A 1 232 ? 3.278 14.805 28.510 1.00 95.06 232 GLU A C 1
ATOM 1790 O O . GLU A 1 232 ? 4.263 15.189 27.866 1.00 95.06 232 GLU A O 1
ATOM 1795 N N . LYS A 1 233 ? 2.716 13.614 28.264 1.00 95.12 233 LYS A N 1
ATOM 1796 C CA . LYS A 1 233 ? 3.184 12.709 27.197 1.00 95.12 233 LYS A CA 1
ATOM 1797 C C . LYS A 1 233 ? 3.112 13.362 25.815 1.00 95.12 233 LYS A C 1
ATOM 1799 O O . LYS A 1 233 ? 4.016 13.197 25.001 1.00 95.12 233 LYS A O 1
ATOM 1804 N N . LEU A 1 234 ? 2.066 14.136 25.546 1.00 93.31 234 LEU A N 1
ATOM 1805 C CA . LEU A 1 234 ? 1.909 14.830 24.270 1.00 93.31 234 LEU A CA 1
ATOM 1806 C C . LEU A 1 234 ? 2.965 15.937 24.108 1.00 93.31 234 LEU A C 1
ATOM 1808 O O . LEU A 1 234 ? 3.593 16.041 23.056 1.00 93.31 234 LEU A O 1
ATOM 1812 N N . ARG A 1 235 ? 3.256 16.696 25.175 1.00 93.19 235 ARG A N 1
ATOM 1813 C CA . ARG A 1 235 ? 4.333 17.705 25.185 1.00 93.19 235 ARG A CA 1
ATOM 1814 C C . ARG A 1 235 ? 5.708 17.097 24.912 1.00 93.19 235 ARG A C 1
ATOM 1816 O O . ARG A 1 235 ? 6.456 17.625 24.094 1.00 93.19 235 ARG A O 1
ATOM 1823 N N . THR A 1 236 ? 6.036 15.982 25.562 1.00 93.75 236 THR A N 1
ATOM 1824 C CA . THR A 1 236 ? 7.325 15.302 25.343 1.00 93.75 236 THR A CA 1
ATOM 1825 C C . THR A 1 236 ? 7.453 14.770 23.916 1.00 93.75 236 THR A C 1
ATOM 1827 O O . THR A 1 236 ? 8.507 14.925 23.301 1.00 93.75 236 THR A O 1
ATOM 1830 N N . LYS A 1 237 ? 6.376 14.218 23.345 1.00 93.81 237 LYS A N 1
ATOM 1831 C CA . LYS A 1 237 ? 6.355 13.782 21.942 1.00 93.81 237 LYS A CA 1
ATOM 1832 C C . LYS A 1 237 ? 6.512 14.937 20.957 1.00 93.81 237 LYS A C 1
ATOM 1834 O O . LYS A 1 237 ? 7.281 14.798 20.010 1.00 93.81 237 LYS A O 1
ATOM 1839 N N . ASN A 1 238 ? 5.871 16.078 21.200 1.00 93.94 238 ASN A N 1
ATOM 1840 C CA . ASN A 1 238 ? 6.048 17.261 20.354 1.00 93.94 238 ASN A CA 1
ATOM 1841 C C . ASN A 1 238 ? 7.498 17.755 20.364 1.00 93.94 238 ASN A C 1
ATOM 1843 O O . ASN A 1 238 ? 8.055 18.008 19.301 1.00 93.94 238 ASN A O 1
ATOM 1847 N N . ARG A 1 239 ? 8.150 17.773 21.533 1.00 94.12 239 ARG A N 1
ATOM 1848 C CA . ARG A 1 239 ? 9.575 18.120 21.635 1.00 94.12 239 ARG A CA 1
ATOM 1849 C C . ARG A 1 239 ? 10.471 17.169 20.832 1.00 94.12 239 ARG A C 1
ATOM 1851 O O . ARG A 1 239 ? 11.403 17.616 20.175 1.00 94.12 239 ARG A O 1
ATOM 1858 N N . GLN A 1 240 ? 10.182 15.864 20.853 1.00 93.75 240 GLN A N 1
ATOM 1859 C CA . GLN A 1 240 ? 10.909 14.885 20.030 1.00 93.75 240 GLN A CA 1
ATOM 1860 C C . GLN A 1 240 ? 10.714 15.149 18.532 1.00 93.75 240 GLN A C 1
ATOM 1862 O O . GLN A 1 240 ? 11.663 15.041 17.761 1.00 93.75 240 GLN A O 1
ATOM 1867 N N . ILE A 1 241 ? 9.494 15.497 18.112 1.00 93.38 241 ILE A N 1
ATOM 1868 C CA . ILE A 1 241 ? 9.192 15.821 16.712 1.00 93.38 241 ILE A CA 1
ATOM 1869 C C . ILE A 1 241 ? 9.977 17.056 16.260 1.00 93.38 241 ILE A C 1
ATOM 1871 O O . ILE A 1 241 ? 10.569 17.015 15.185 1.00 93.38 241 ILE A O 1
ATOM 1875 N N . GLU A 1 242 ? 10.020 18.112 17.072 1.00 93.06 242 GLU A N 1
ATOM 1876 C CA . GLU A 1 242 ? 10.795 19.325 16.780 1.00 93.06 242 GLU A CA 1
ATOM 1877 C C . GLU A 1 242 ? 12.290 19.012 16.623 1.00 93.06 242 GLU A C 1
ATOM 1879 O O . GLU A 1 242 ? 12.899 19.397 15.625 1.00 93.06 242 GLU A O 1
ATOM 1884 N N . GLU A 1 243 ? 12.862 18.219 17.534 1.00 93.50 243 GLU A N 1
ATOM 1885 C CA . GLU A 1 243 ? 14.268 17.804 17.457 1.00 93.50 243 GLU A CA 1
ATOM 1886 C C . GLU A 1 243 ? 14.566 16.983 16.187 1.00 93.50 243 GLU A C 1
ATOM 1888 O O . GLU A 1 243 ? 15.602 17.159 15.538 1.00 93.50 243 GLU A O 1
ATOM 1893 N N . PHE A 1 244 ? 13.655 16.089 15.789 1.00 89.06 244 PHE A N 1
ATOM 1894 C CA . PHE A 1 244 ? 13.796 15.347 14.536 1.00 89.06 244 PHE A CA 1
ATOM 1895 C C . PHE A 1 244 ? 13.685 16.257 13.312 1.00 89.06 244 PHE A C 1
ATOM 1897 O O . PHE A 1 244 ? 14.456 16.098 12.364 1.00 89.06 244 PHE A O 1
ATOM 1904 N N . GLN A 1 245 ? 12.755 17.211 13.320 1.00 90.94 245 GLN A N 1
ATOM 1905 C CA . GLN A 1 245 ? 12.590 18.172 12.231 1.00 90.94 245 GLN A CA 1
ATOM 1906 C C . GLN A 1 245 ? 13.822 19.065 12.063 1.00 90.94 245 GLN A C 1
ATOM 1908 O O . GLN A 1 245 ? 14.182 19.365 10.928 1.00 90.94 245 GLN A O 1
ATOM 1913 N N . GLU A 1 246 ? 14.505 19.418 13.152 1.00 91.62 246 GLU A N 1
ATOM 1914 C CA . GLU A 1 246 ? 15.752 20.190 13.117 1.00 91.62 246 GLU A CA 1
ATOM 1915 C C . GLU A 1 246 ? 16.921 19.392 12.512 1.00 91.62 246 GLU A C 1
ATOM 1917 O O . GLU A 1 246 ? 17.719 19.933 11.749 1.00 91.62 246 GLU A O 1
ATOM 1922 N N . LYS A 1 247 ? 17.008 18.083 12.787 1.00 90.38 247 LYS A N 1
ATOM 1923 C CA . LYS A 1 247 ? 18.110 17.220 12.310 1.00 90.38 247 LYS A CA 1
ATOM 1924 C C . LYS A 1 247 ? 17.929 16.697 10.878 1.00 90.38 247 LYS A C 1
ATOM 1926 O O . LYS A 1 247 ? 18.905 16.337 10.217 1.00 90.38 247 LYS A O 1
ATOM 1931 N N . MET A 1 248 ? 16.695 16.634 10.382 1.00 88.00 248 MET A N 1
ATOM 1932 C CA . MET A 1 248 ? 16.365 16.094 9.054 1.00 88.00 248 MET A CA 1
ATOM 1933 C C . MET A 1 248 ? 17.046 16.812 7.866 1.00 88.00 248 MET A C 1
ATOM 1935 O O . MET A 1 248 ? 17.530 16.117 6.966 1.00 88.00 248 MET A O 1
ATOM 1939 N N . PRO A 1 249 ? 17.122 18.157 7.814 1.00 89.62 249 PRO A N 1
ATOM 1940 C CA . PRO A 1 249 ? 17.784 18.877 6.726 1.00 89.62 249 PRO A CA 1
ATOM 1941 C C . PRO A 1 249 ? 19.270 18.529 6.622 1.00 89.62 249 PRO A C 1
ATOM 1943 O O . PRO A 1 249 ? 19.753 18.223 5.533 1.00 89.62 249 PRO A O 1
ATOM 1946 N N . ASP A 1 250 ? 19.964 18.491 7.758 1.00 89.44 250 ASP A N 1
ATOM 1947 C CA . ASP A 1 250 ?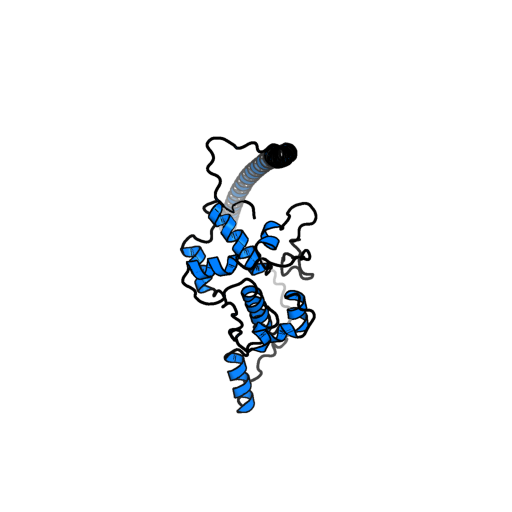 21.395 18.195 7.843 1.00 89.44 250 ASP A CA 1
ATOM 1948 C C . ASP A 1 250 ? 21.710 16.779 7.345 1.00 89.44 250 ASP A C 1
ATOM 1950 O O . ASP A 1 250 ? 22.619 16.573 6.536 1.00 89.44 250 ASP A O 1
ATOM 1954 N N . CYS A 1 251 ? 20.912 15.794 7.767 1.00 85.00 251 CYS A N 1
ATOM 1955 C CA . CYS A 1 251 ? 21.030 14.417 7.288 1.00 85.00 251 CYS A CA 1
ATOM 1956 C C . CYS A 1 251 ? 20.798 14.309 5.774 1.00 85.00 251 CYS A C 1
ATOM 1958 O O . CYS A 1 251 ? 21.533 13.595 5.087 1.00 85.00 251 CYS A O 1
ATOM 1960 N N . ASN A 1 252 ? 19.819 15.040 5.235 1.00 87.00 252 ASN A N 1
ATOM 1961 C CA . ASN A 1 252 ? 19.547 15.052 3.798 1.00 87.00 252 ASN A CA 1
ATOM 1962 C C . ASN A 1 252 ? 20.691 15.683 3.000 1.00 87.00 252 ASN A C 1
ATOM 1964 O O . ASN A 1 252 ? 21.095 15.124 1.981 1.00 87.00 252 ASN A O 1
ATOM 1968 N N . ILE A 1 253 ? 21.246 16.805 3.466 1.00 90.44 253 ILE A N 1
ATOM 1969 C CA . ILE A 1 253 ? 22.386 17.465 2.814 1.00 90.44 253 ILE A CA 1
ATOM 1970 C C . ILE A 1 253 ? 23.590 16.518 2.783 1.00 90.44 253 ILE A C 1
ATOM 1972 O O . ILE A 1 253 ? 24.134 16.251 1.711 1.00 90.44 253 ILE A O 1
ATOM 1976 N N . ARG A 1 254 ? 23.938 15.909 3.925 1.00 87.31 254 ARG A N 1
ATOM 1977 C CA . ARG A 1 254 ? 25.048 14.944 4.015 1.00 87.31 254 ARG A CA 1
ATOM 1978 C C . ARG A 1 254 ? 24.845 13.734 3.103 1.00 87.31 254 ARG A C 1
ATOM 1980 O O . ARG A 1 254 ? 25.795 13.279 2.470 1.00 87.31 254 ARG A O 1
ATOM 1987 N N . SER A 1 255 ? 23.617 13.225 2.998 1.00 87.81 255 SER A N 1
ATOM 1988 C CA . SER A 1 255 ? 23.282 12.113 2.099 1.00 87.81 255 SER A CA 1
ATOM 1989 C C . SER A 1 255 ? 23.455 12.485 0.620 1.00 87.81 255 SER A C 1
ATOM 1991 O O . SER A 1 255 ? 24.019 11.712 -0.165 1.00 87.81 255 SER A O 1
ATOM 1993 N N . ILE A 1 256 ? 23.019 13.687 0.236 1.00 89.38 256 ILE A N 1
ATOM 1994 C CA . ILE A 1 256 ? 23.172 14.202 -1.127 1.00 89.38 256 ILE A CA 1
ATOM 1995 C C . ILE A 1 256 ? 24.655 14.389 -1.465 1.00 89.38 256 ILE A C 1
ATOM 1997 O O . ILE A 1 256 ? 25.092 13.966 -2.538 1.00 89.38 256 ILE A O 1
ATOM 2001 N N . ASP A 1 257 ? 25.441 14.973 -0.564 1.00 89.69 257 ASP A N 1
ATOM 2002 C CA . ASP A 1 257 ? 26.864 15.228 -0.801 1.00 89.69 257 ASP A CA 1
ATOM 2003 C C . ASP A 1 257 ? 27.693 13.939 -0.832 1.00 89.69 257 ASP A C 1
ATOM 2005 O O . ASP A 1 257 ? 28.573 13.792 -1.688 1.00 89.69 257 ASP A O 1
ATOM 2009 N N . ALA A 1 258 ? 27.354 12.950 -0.000 1.00 86.25 258 ALA A N 1
ATOM 2010 C CA . ALA A 1 258 ? 27.928 11.609 -0.092 1.00 86.25 258 ALA A CA 1
ATOM 2011 C C . ALA A 1 258 ? 27.623 10.958 -1.453 1.00 86.25 258 ALA A C 1
ATOM 2013 O O . ALA A 1 258 ? 28.516 10.396 -2.089 1.00 86.25 258 ALA A O 1
ATOM 2014 N N . SER A 1 259 ? 26.387 11.094 -1.948 1.00 81.00 259 SER A N 1
ATOM 2015 C CA . SER A 1 259 ? 25.976 10.550 -3.251 1.00 81.00 259 SER A CA 1
ATOM 2016 C C . SER A 1 259 ? 26.706 11.223 -4.418 1.00 81.00 259 SER A C 1
ATOM 2018 O O . SER A 1 259 ? 27.157 10.550 -5.347 1.00 81.00 259 SER A O 1
ATOM 2020 N N . LYS A 1 260 ? 26.870 12.551 -4.370 1.00 84.69 260 LYS A N 1
ATOM 2021 C CA . LYS A 1 260 ? 27.660 13.301 -5.360 1.00 84.69 260 LYS A CA 1
ATOM 2022 C C . LYS A 1 260 ? 29.125 12.867 -5.349 1.00 84.69 260 LYS A C 1
ATOM 2024 O O . LYS A 1 260 ? 29.685 12.623 -6.414 1.00 84.69 260 LYS A O 1
ATOM 2029 N N . SER A 1 261 ? 29.713 12.718 -4.163 1.00 80.00 261 SER A N 1
ATOM 2030 C CA . SER A 1 261 ? 31.112 12.306 -3.997 1.00 80.00 261 SER A CA 1
ATOM 2031 C C . SER A 1 261 ? 31.350 10.883 -4.507 1.00 80.00 261 SER A C 1
ATOM 2033 O O . SER A 1 261 ? 32.326 10.634 -5.208 1.00 80.00 261 SER A O 1
ATOM 2035 N N . ALA A 1 262 ? 30.425 9.955 -4.241 1.00 77.25 262 ALA A N 1
ATOM 2036 C CA . ALA A 1 262 ? 30.493 8.590 -4.759 1.00 77.25 262 ALA A CA 1
ATOM 2037 C C . ALA A 1 262 ? 30.420 8.547 -6.295 1.00 77.25 262 ALA A C 1
ATOM 2039 O O . ALA A 1 262 ? 31.203 7.843 -6.934 1.00 77.25 262 ALA A O 1
ATOM 2040 N N . ASN A 1 263 ? 29.529 9.341 -6.898 1.00 76.44 263 ASN A N 1
ATOM 2041 C CA . ASN A 1 263 ? 29.419 9.442 -8.354 1.00 76.44 263 ASN A CA 1
ATOM 2042 C C . ASN A 1 263 ? 30.676 10.051 -8.985 1.00 76.44 263 ASN A C 1
ATOM 2044 O O . ASN A 1 263 ? 31.161 9.531 -9.991 1.00 76.44 263 ASN A O 1
ATOM 2048 N N . TYR A 1 264 ? 31.219 11.115 -8.385 1.00 79.19 264 TYR A N 1
ATOM 2049 C CA . TYR A 1 264 ? 32.469 11.732 -8.827 1.00 79.19 264 TYR A CA 1
ATOM 2050 C C . TYR A 1 264 ? 33.630 10.735 -8.766 1.00 79.19 264 TYR A C 1
ATOM 2052 O O . TYR A 1 264 ? 34.323 10.538 -9.761 1.00 79.19 264 TYR A O 1
ATOM 2060 N N . ASN A 1 265 ? 33.784 10.021 -7.647 1.00 77.94 265 ASN A N 1
ATOM 2061 C CA . ASN A 1 265 ? 34.829 9.011 -7.481 1.00 77.94 265 ASN A CA 1
ATOM 2062 C C . ASN A 1 265 ? 34.686 7.859 -8.486 1.00 77.94 265 ASN A C 1
ATOM 2064 O O . ASN A 1 265 ? 35.683 7.401 -9.039 1.00 77.94 265 ASN A O 1
ATOM 2068 N N . GLY A 1 266 ? 33.456 7.420 -8.773 1.00 77.25 266 GLY A N 1
ATOM 2069 C CA . GLY A 1 266 ? 33.194 6.398 -9.786 1.00 77.25 266 GLY A CA 1
ATOM 2070 C C . GLY A 1 266 ? 33.549 6.853 -11.206 1.00 77.25 266 GLY A C 1
ATOM 2071 O O . GLY A 1 266 ? 34.087 6.071 -11.986 1.00 77.25 266 GLY A O 1
ATOM 2072 N N . GLN A 1 267 ? 33.282 8.114 -11.556 1.00 74.12 267 GLN A N 1
ATOM 2073 C CA . GLN A 1 267 ? 33.683 8.684 -12.848 1.00 74.12 267 GLN A CA 1
ATOM 2074 C C . GLN A 1 267 ? 35.201 8.867 -12.942 1.00 74.12 267 GLN A C 1
ATOM 2076 O O . GLN A 1 267 ? 35.799 8.485 -13.945 1.00 74.12 267 GLN A O 1
ATOM 2081 N N . TYR A 1 268 ? 35.824 9.381 -11.883 1.00 75.06 268 TYR A N 1
ATOM 2082 C CA . TYR A 1 268 ? 37.268 9.584 -11.798 1.00 75.06 268 TYR A CA 1
ATOM 2083 C C . TYR A 1 268 ? 38.035 8.258 -11.907 1.00 75.06 268 TYR A C 1
ATOM 2085 O O . TYR A 1 268 ? 38.964 8.141 -12.703 1.00 75.06 268 TYR A O 1
ATOM 2093 N N . SER A 1 269 ? 37.598 7.220 -11.186 1.00 75.19 269 SER A N 1
ATOM 2094 C CA . SER A 1 269 ? 38.178 5.872 -11.269 1.00 75.19 269 SER A CA 1
ATOM 2095 C C . SER A 1 269 ? 38.077 5.287 -12.683 1.00 75.19 269 SER A C 1
ATOM 2097 O O . SER A 1 269 ? 39.066 4.751 -13.180 1.00 75.19 269 SER A O 1
ATOM 2099 N N . LYS A 1 270 ? 36.943 5.481 -13.378 1.00 73.75 270 LYS A N 1
ATOM 2100 C CA . LYS A 1 270 ? 36.777 5.080 -14.789 1.00 73.75 270 LYS A CA 1
ATOM 2101 C C . LYS A 1 270 ? 37.693 5.853 -15.739 1.00 73.75 270 LYS A C 1
ATOM 2103 O O . LYS A 1 270 ? 38.223 5.264 -16.673 1.00 73.75 270 LYS A O 1
ATOM 2108 N N . GLN A 1 271 ? 37.863 7.157 -15.523 1.00 75.81 271 GLN A N 1
ATOM 2109 C CA . GLN A 1 271 ? 38.695 8.008 -16.377 1.00 75.81 271 GLN A CA 1
ATOM 2110 C C . GLN A 1 271 ? 40.193 7.712 -16.218 1.00 75.81 271 GLN A C 1
ATOM 2112 O O . GLN A 1 271 ? 40.948 7.858 -17.177 1.00 75.81 271 GLN A O 1
ATOM 2117 N N . HIS A 1 272 ? 40.617 7.288 -15.027 1.00 75.00 272 HIS A N 1
ATOM 2118 C CA . HIS A 1 272 ? 42.023 7.067 -14.692 1.00 75.00 272 HIS A CA 1
ATOM 2119 C C . HIS A 1 272 ? 42.424 5.580 -14.578 1.00 75.00 272 HIS A C 1
ATOM 2121 O O . HIS A 1 272 ? 43.521 5.301 -14.106 1.00 75.00 272 HIS A O 1
ATOM 2127 N N . ASP A 1 273 ? 41.560 4.640 -14.99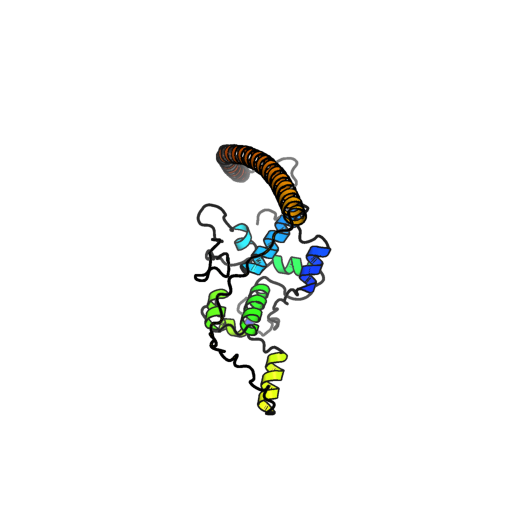8 1.00 72.56 273 ASP A N 1
ATOM 2128 C CA . ASP A 1 273 ? 41.734 3.171 -14.863 1.00 72.56 273 ASP A CA 1
ATOM 2129 C C . ASP A 1 273 ? 42.225 2.751 -13.460 1.00 72.56 273 ASP A C 1
ATOM 2131 O O . ASP A 1 273 ? 43.071 1.872 -13.285 1.00 72.56 273 ASP A O 1
ATOM 2135 N N . ILE A 1 274 ? 41.709 3.428 -12.428 1.00 69.19 274 ILE A N 1
ATOM 2136 C CA . ILE A 1 274 ? 42.086 3.169 -11.037 1.00 69.19 274 ILE A CA 1
ATOM 2137 C C . ILE A 1 274 ? 41.269 1.978 -10.554 1.00 69.19 274 ILE A C 1
ATOM 2139 O O . ILE A 1 274 ? 40.082 2.119 -10.251 1.00 69.19 274 ILE A O 1
ATOM 2143 N N . ARG A 1 275 ? 41.914 0.814 -10.454 1.00 62.09 275 ARG A N 1
ATOM 2144 C CA . ARG A 1 275 ? 41.318 -0.407 -9.897 1.00 62.09 275 ARG A CA 1
ATOM 2145 C C . ARG A 1 275 ? 41.525 -0.476 -8.394 1.00 62.09 275 ARG A C 1
ATOM 2147 O O . ARG A 1 275 ? 42.646 -0.349 -7.902 1.00 62.09 275 ARG A O 1
ATOM 2154 N N . MET A 1 276 ? 40.444 -0.747 -7.670 1.00 60.88 276 MET A N 1
ATOM 2155 C CA . MET A 1 276 ? 40.518 -1.061 -6.248 1.00 60.88 276 MET A CA 1
ATOM 2156 C C . MET A 1 276 ? 41.108 -2.460 -6.078 1.00 60.88 276 MET A C 1
ATOM 2158 O O . MET A 1 276 ? 40.454 -3.471 -6.335 1.00 60.88 276 MET A O 1
ATOM 2162 N N . VAL A 1 277 ? 42.366 -2.522 -5.649 1.00 49.62 277 VAL A N 1
ATOM 2163 C CA . VAL A 1 277 ? 43.009 -3.781 -5.267 1.00 49.62 277 VAL A CA 1
ATOM 2164 C C . VAL A 1 277 ? 42.177 -4.400 -4.132 1.00 49.62 277 VAL A C 1
ATOM 2166 O O . VAL A 1 277 ? 41.790 -3.692 -3.206 1.00 49.62 277 VAL A O 1
ATOM 2169 N N . TYR A 1 278 ? 41.880 -5.701 -4.224 1.00 54.53 278 TYR A N 1
ATOM 2170 C CA . TYR A 1 278 ? 41.077 -6.509 -3.280 1.00 54.53 278 TYR A CA 1
ATOM 2171 C C . TYR A 1 278 ? 39.543 -6.506 -3.423 1.00 54.53 278 TYR A C 1
ATOM 2173 O O . TYR A 1 278 ? 38.885 -7.221 -2.668 1.00 54.53 278 TYR A O 1
ATOM 2181 N N . PHE A 1 279 ? 38.956 -5.829 -4.415 1.00 56.00 279 PHE A N 1
ATOM 2182 C CA . PHE A 1 279 ? 37.544 -6.036 -4.775 1.00 56.00 279 PHE A CA 1
ATOM 2183 C C . PHE A 1 279 ? 37.426 -6.833 -6.080 1.00 56.00 279 PHE A C 1
ATOM 2185 O O . PHE A 1 279 ? 37.903 -6.412 -7.130 1.00 56.00 279 PHE A O 1
ATOM 2192 N N . ALA A 1 280 ? 36.806 -8.014 -6.015 1.00 54.56 280 ALA A N 1
ATOM 2193 C CA . ALA A 1 280 ? 36.567 -8.847 -7.190 1.00 54.56 280 ALA A CA 1
ATOM 2194 C C . ALA A 1 280 ? 35.410 -8.270 -8.020 1.00 54.56 280 ALA A C 1
ATOM 2196 O O . ALA A 1 280 ? 34.243 -8.470 -7.687 1.00 54.56 280 ALA A O 1
ATOM 2197 N N . GLU A 1 281 ? 35.726 -7.565 -9.105 1.00 57.78 281 GLU A N 1
ATOM 2198 C CA . GLU A 1 281 ? 34.724 -7.090 -10.061 1.00 57.78 281 GLU A CA 1
ATOM 2199 C C . GLU A 1 281 ? 34.116 -8.278 -10.824 1.00 57.78 281 GLU A C 1
ATOM 2201 O O . GLU A 1 281 ? 34.821 -9.042 -11.493 1.00 57.78 281 GLU A O 1
ATOM 2206 N N . ARG A 1 282 ? 32.792 -8.466 -10.737 1.00 56.03 282 ARG A N 1
ATOM 2207 C CA . ARG A 1 282 ? 32.109 -9.503 -11.520 1.00 56.03 282 ARG A CA 1
ATOM 2208 C C . ARG A 1 282 ? 31.903 -9.009 -12.950 1.00 56.03 282 ARG A C 1
ATOM 2210 O O . ARG A 1 282 ? 31.432 -7.895 -13.180 1.00 56.03 282 ARG A O 1
ATOM 2217 N N . LYS A 1 283 ? 32.203 -9.864 -13.936 1.00 43.50 283 LYS A N 1
ATOM 2218 C CA . LYS A 1 283 ? 31.888 -9.587 -15.348 1.00 43.50 283 LYS A CA 1
ATOM 2219 C C . LYS A 1 283 ? 30.391 -9.273 -15.480 1.00 43.50 283 LYS A C 1
ATOM 2221 O O . LYS A 1 283 ? 29.563 -10.120 -15.156 1.00 43.50 283 LYS A O 1
ATOM 2226 N N . ASN A 1 284 ? 30.084 -8.088 -16.011 1.00 51.56 284 ASN A N 1
ATOM 2227 C CA . ASN A 1 284 ? 28.747 -7.559 -16.324 1.00 51.56 284 ASN A CA 1
ATOM 2228 C C . ASN A 1 284 ? 27.953 -6.894 -15.180 1.00 51.56 284 ASN A C 1
ATOM 2230 O O . ASN A 1 284 ? 26.756 -6.687 -15.345 1.00 51.56 284 ASN A O 1
ATOM 2234 N N . GLU A 1 285 ? 28.569 -6.486 -14.064 1.00 53.00 285 GLU A N 1
ATOM 2235 C CA . GLU A 1 285 ? 27.867 -5.665 -13.047 1.00 53.00 285 GLU A CA 1
ATOM 2236 C C . GLU A 1 285 ? 27.623 -4.198 -13.468 1.00 53.00 285 GLU A C 1
ATOM 2238 O O . GLU A 1 285 ? 26.914 -3.471 -12.779 1.00 53.00 285 GLU A O 1
ATOM 2243 N N . ASN A 1 286 ? 28.145 -3.767 -14.622 1.00 52.22 286 ASN A N 1
ATOM 2244 C CA . ASN A 1 286 ? 27.998 -2.407 -15.155 1.00 52.22 286 ASN A CA 1
ATOM 2245 C C . ASN A 1 286 ? 27.369 -2.381 -16.568 1.00 52.22 286 ASN A C 1
ATOM 2247 O O . ASN A 1 286 ? 27.939 -1.777 -17.480 1.00 52.22 286 ASN A O 1
ATOM 2251 N N . LEU A 1 287 ? 26.216 -3.037 -16.759 1.00 34.72 287 LEU A N 1
ATOM 2252 C CA . LEU A 1 287 ? 25.328 -2.853 -17.922 1.00 34.72 287 LEU A CA 1
ATOM 2253 C C . LEU A 1 287 ? 23.872 -2.668 -17.481 1.00 34.72 287 LEU A C 1
ATOM 2255 O O . LEU A 1 287 ? 23.371 -3.533 -16.729 1.00 34.72 287 LEU A O 1
#

Secondary structure (DSSP, 8-state):
--GGGTTT-S-----PPPPPPHHHHHHHHHTTSSSSSSHHHHHHHHHHHHHHHH---SHHHHHT--SSSS-SEEEEEE-TTS--EEEEE---S-PPP--HHHHHHHTTT--S---SHHHHHHHHHHHHHTT--HHHHHHHHT-SSGGGGGG----HHHHHHHHHHHTT-PPP--------------------------HHHHHHHHHHHHHHHHHHHHHHHHHHHHHHHHHHHHHHHHHHHHHHHHHHHHHHHHHHHHHHHHHHHHHHHHHTT---TT--PPTTTT-

Sequence (287 aa):
MKERAIEGLGANTRKQADVISVDEETSLYDKGILGVDNPQQLLDTLLYLCGLHFALRGGTEHRRLRLNSNPQITGPFQDKYAKLRYLLYKEDVSKANAGTVKRLCTSIGLTGNRTNHSLRASAATRLYNAGIEEQRVAETTGHRSNAVRVYKRTSADQQIEASNILYGLRPSDGSKKAKLSAAAGAPVGSASVEFSTDETITEEFNNKLRERTGSLKDEIDALDLDNNNLKEKLRTKNRQIEEFQEKMPDCNIRSIDASKSANYNGQYSKQHDIRMVYFAERKNENL

Radius of gyration: 33.24 Å; Cα contacts (8 Å, |Δi|>4): 161; chains: 1; bounding box: 98×42×96 Å

InterPro domains:
  IPR011010 DNA breaking-rejoining enzyme, catalytic core [SSF56349] (101-164)
  IPR013762 Integrase-like, catalytic domain superfamily [G3DSA:1.10.443.10] (55-167)
  IPR021893 ZMYM2-like/QRICH1, C-terminal domain [PF12012] (19-100)

Solvent-accessible surface area (backbone atoms only — not comparable to full-atom values): 17680 Å² total; per-residue (Å²): 120,74,68,55,60,74,72,67,75,55,83,91,60,90,60,59,28,79,73,88,50,70,70,59,52,51,51,34,41,76,71,62,57,31,48,75,90,45,75,66,26,33,50,49,31,51,52,49,51,48,36,69,78,66,61,54,54,27,65,64,55,65,73,61,62,38,85,73,80,82,36,33,65,42,71,84,41,65,46,99,79,70,82,46,77,46,71,49,74,55,88,75,97,77,90,75,54,66,60,64,44,34,52,62,36,47,77,74,70,49,80,80,39,37,31,38,60,21,54,54,41,42,54,47,31,53,41,49,74,69,69,51,54,68,68,62,48,21,62,76,71,69,44,94,54,78,72,56,56,80,37,67,66,82,46,71,67,56,49,50,48,52,47,29,56,76,72,69,54,72,81,80,88,82,79,84,83,77,88,84,83,89,89,87,87,85,88,83,82,96,74,90,74,89,74,86,75,60,67,69,62,56,49,54,51,51,52,53,49,52,53,52,53,48,55,53,47,56,50,50,56,51,50,51,53,51,51,51,55,50,52,52,54,51,52,55,51,50,54,52,49,53,55,49,62,67,49,47,59,58,55,50,52,53,52,51,53,51,52,52,51,52,52,51,51,54,51,51,28,65,76,65,73,58,75,65,84,93,62,86,80,61,92,74,81,87,120

Foldseek 3Di:
DVVCVVVVPDPPDPWAADDQDPVNVVVCVVVLCADDPDPNNPVSNVVVCCCQQLVDQADVQVVPQDDPPPGQKDDQDADPVRPDGDIHGDDDDDDYDWPDQVVVCVVVVNDIRGTSVNSLLVQLLVCVVVVHDPVVNCVSSVNPDPPSCVSPDCDPVNVVVVVCVVVVNDDDDDDDDDDDDDDDDDDDDDDDDDDDDPVVVVVVVVVVVVVVVVVVVVVVVVVVVVVVVVVVVVVVVVVVVVVCVVCVVVVVVVVVVVVVVVVVVVVVCVVVVPDDPPDDDDPPPPD

Nearest PDB structures (foldseek):
  5hxy-assembly4_D  TM=4.683E-01  e=2.176E-01  Thermoplasma acidophilum DSM 1728
  3nkh-assembly1_B  TM=6.652E-01  e=2.147E+00  Staphylococcus aureus subsp. aureus USA300_TCH1516
  3nkh-assembly1_A  TM=4.431E-01  e=7.501E-01  Staphylococcus aureus subsp. aureus USA300_TCH1516

pLDDT: mean 72.49, std 17.57, range [28.34, 95.94]